Protein AF-A0AA38G1C9-F1 (afdb_monomer)

Solvent-accessible surface area (backbone atoms only — not comparable to full-atom values): 21265 Å² total; per-residue (Å²): 135,87,74,81,62,67,27,69,75,62,55,72,46,62,75,48,58,72,36,59,70,55,32,49,54,31,47,80,68,41,41,41,58,33,49,69,68,45,83,47,85,52,70,68,57,54,50,35,42,52,74,40,55,54,95,44,32,32,44,54,91,92,48,73,51,66,59,44,38,63,53,43,11,70,74,33,55,33,51,74,46,59,48,70,84,68,96,65,58,51,66,58,30,46,62,68,48,50,58,97,86,65,72,62,46,76,49,92,93,28,26,38,29,87,42,40,62,85,68,48,30,60,46,48,41,49,44,34,46,73,73,72,55,64,57,55,75,58,57,42,43,42,75,52,31,49,54,49,22,25,72,73,70,65,47,56,50,13,54,16,45,43,50,46,53,52,48,54,51,50,39,49,30,47,73,74,66,65,52,90,71,45,61,65,83,66,65,85,85,70,65,77,75,67,97,64,94,67,97,83,53,71,72,60,46,58,63,50,52,70,64,69,77,63,83,91,77,91,80,88,77,87,78,84,86,79,79,84,82,88,78,86,88,82,88,79,92,78,90,85,81,89,82,89,82,85,86,81,86,90,88,85,86,83,85,79,84,87,82,90,77,87,81,77,83,82,76,64,72,67,63,62,54,54,53,56,52,53,50,51,52,53,50,53,52,53,53,51,53,50,52,51,56,55,53,76,71,52,90,82,68,54,72,66,56,54,49,53,51,52,49,58,50,50,55,54,48,54,52,49,45,51,52,20,57,76,65,68,37,69,67,48,45,51,53,49,53,56,51,65,72,72,110

Foldseek 3Di:
DDDAQAFEADAACVVQVVVPVSLVLCVVQQNNQLRHLCHTDDPLVLVQQLVADDQQWGDDQPDTDGQDLVNLCVSRVHDQDADEDDDDPQVVLVVLQDDVPQDFDDDDQFTFLVSGPPPRSVNLQCCCRRQLSVSDSGGDTSVSSNVNSCSRVVRDYRSSNSSVVSSVVQSVCVVVVNHQRDYPPDDPVPRDDDPDPDPDDVVVCVVVVSVPPDDDDDDDDDDDDDDDDDDDDDDDDDDDDDDDDDDDDDDDDDDDDDDDDDDDDDDDPVVVVLVVLVVVLV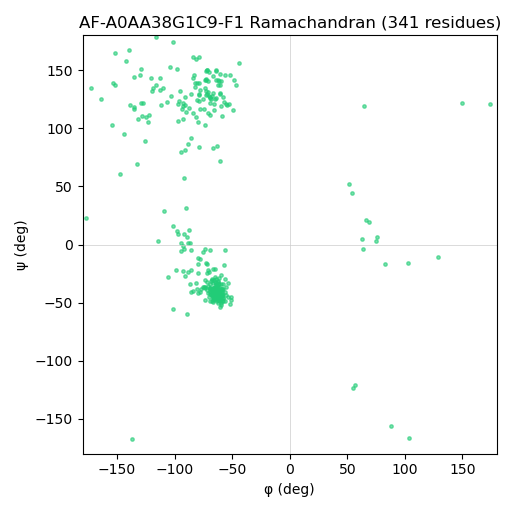VLLVVLVVVLVVVVVDPPDDPVVVVVVVVVLVVSLVVLCVSCVVSVDPVSNVSSVVSVVSD

Mean predicted aligned error: 17.99 Å

Secondary structure (DSSP, 8-state):
-----EEPPP--SHHHHTSHHHHHHHHHTT-HHHHHH-----HHHHHHHHHH-BTTEEEETTEEEE--HHHHHHHH-----SBPP----HHHHHHHHPPTT--PPEETTEEEGGGSPTTHHHHHHHHHHHTS--S--SEE-HHHHHHHHHHHH---B-HHHHHHHHHHHHHHHHHTT----EEBTB-GGGPPP---S----HHHHHHHHTTTTS------------PPPP-PPPP----------PPPPP--PPPPPPPP-PPPPPPPHHHHHHHHHHHHHHHHHHHHHHHHHHHHT-TT--HHHHHHHHHHHHHHHHHHHHHHHHT--HHHHHHHHHHHTT-

pLDDT: mean 72.68, std 23.19, range [30.67, 98.0]

Sequence (343 aa):
MGGQLKRLEPDNCDSVKNDGEVWNIMLENGIATFLERMAGYSALVSYAVTASWSKGRVQIGNTRFTISTNAIADATGLPAAGDIYFKRSLHAEIQDFNAPGDRPVKYLSGYTRDSLPPPWDRVAEVIMRYFTIDGRYRLVYGPHFFILSHLRWGKKINLAAFLFQSLEHSVQLARDGEGAILHQGTDASFQAASPVSSPDSSLAADILGLAKLYPDSPDSEQFENNQPVDDPITQSAGNNTLFDDKVPPADTFHSSPILDSTPAAPESADTQRDDCRVDMVSSILNKLQRAFKALKAWEAFTESTKTAIANDCSELINLAEQLANDSGSPRARTAVSELKKLL

Organism: Taxus chinensis (NCBI:txid29808)

Radius of gyration: 27.24 Å; Cα contacts (8 Å, |Δi|>4): 287; chains: 1; bounding box: 84×50×72 Å

Nearest PDB structures (foldseek):
  6eri-assembly1_BT  TM=5.681E-01  e=3.155E+00  Spinacia oleracea

Structure (mmCIF, N/CA/C/O backbone):
data_AF-A0AA38G1C9-F1
#
_entry.id   AF-A0AA38G1C9-F1
#
loop_
_atom_site.group_PDB
_atom_site.id
_atom_site.type_symbol
_atom_site.label_atom_id
_atom_site.label_alt_id
_atom_site.label_comp_id
_atom_site.label_asym_id
_atom_site.label_entity_id
_atom_site.label_seq_id
_atom_site.pdbx_PDB_ins_code
_atom_site.Cartn_x
_atom_site.Cartn_y
_atom_site.Cartn_z
_atom_site.occupancy
_atom_site.B_iso_or_equiv
_atom_site.auth_seq_id
_atom_site.auth_comp_id
_atom_site.auth_asym_id
_atom_site.auth_atom_id
_atom_site.pdbx_PDB_model_num
ATOM 1 N N . MET A 1 1 ? -6.646 27.012 -6.185 1.00 34.44 1 MET A N 1
ATOM 2 C CA . MET A 1 1 ? -7.902 26.235 -6.241 1.00 34.44 1 MET A CA 1
ATOM 3 C C . MET A 1 1 ? -7.624 24.839 -5.699 1.00 34.44 1 MET A C 1
ATOM 5 O O . MET A 1 1 ? -6.969 24.060 -6.378 1.00 34.44 1 MET A O 1
ATOM 9 N N . GLY A 1 2 ? -8.011 24.554 -4.454 1.00 39.97 2 GLY A N 1
ATOM 10 C CA . GLY A 1 2 ? -7.841 23.231 -3.847 1.00 39.97 2 GLY A CA 1
ATOM 11 C C . GLY A 1 2 ? -9.026 22.344 -4.207 1.00 39.97 2 GLY A C 1
ATOM 12 O O . GLY A 1 2 ? -10.050 22.398 -3.536 1.00 39.97 2 GLY A O 1
ATOM 13 N N . GLY A 1 3 ? -8.920 21.585 -5.299 1.00 44.06 3 GLY A N 1
ATOM 14 C CA . GLY A 1 3 ? -9.913 20.559 -5.611 1.00 44.06 3 GLY A CA 1
ATOM 15 C C . GLY A 1 3 ? -9.945 19.523 -4.490 1.00 44.06 3 GLY A C 1
ATOM 16 O O . GLY A 1 3 ? -8.892 19.029 -4.086 1.00 44.06 3 GLY A O 1
ATOM 17 N N . GLN A 1 4 ? -11.136 19.223 -3.972 1.00 54.06 4 GLN A N 1
ATOM 18 C CA . GLN A 1 4 ? -11.324 18.178 -2.968 1.00 54.06 4 GLN A CA 1
ATOM 19 C C . GLN A 1 4 ? -10.795 16.847 -3.514 1.00 54.06 4 GLN A C 1
ATOM 21 O O . GLN A 1 4 ? -11.197 16.389 -4.586 1.00 54.06 4 GLN A O 1
ATOM 26 N N . LEU A 1 5 ? -9.854 16.254 -2.783 1.00 55.75 5 LEU A N 1
ATOM 27 C CA . LEU A 1 5 ? -9.241 14.979 -3.123 1.00 55.75 5 LEU A CA 1
ATOM 28 C C . LEU A 1 5 ? -10.235 13.861 -2.842 1.00 55.75 5 LEU A C 1
ATOM 30 O O . LEU A 1 5 ? -10.461 13.486 -1.698 1.00 55.75 5 LEU A O 1
ATOM 34 N N . LYS A 1 6 ? -10.838 13.356 -3.913 1.00 60.53 6 LYS A N 1
ATOM 35 C CA . LYS A 1 6 ? -11.677 12.165 -3.893 1.00 60.53 6 LYS A CA 1
ATOM 36 C C . LYS A 1 6 ? -10.765 10.941 -3.936 1.00 60.53 6 LYS A C 1
ATOM 38 O O . LYS A 1 6 ? -10.114 10.703 -4.951 1.00 60.53 6 LYS A O 1
ATOM 43 N N . ARG A 1 7 ? -10.681 10.213 -2.823 1.00 68.44 7 ARG A N 1
ATOM 44 C CA . ARG A 1 7 ? -9.928 8.957 -2.719 1.00 68.44 7 ARG A CA 1
ATOM 45 C C . ARG A 1 7 ? -10.873 7.780 -2.941 1.00 68.44 7 ARG A C 1
ATOM 47 O O . ARG A 1 7 ? -11.948 7.738 -2.345 1.00 68.44 7 ARG A O 1
ATOM 54 N N . LEU A 1 8 ? -10.455 6.847 -3.793 1.00 70.62 8 LEU A N 1
ATOM 55 C CA . LEU A 1 8 ? -11.087 5.539 -3.947 1.00 70.62 8 LEU A CA 1
ATOM 56 C C . LEU A 1 8 ? -10.298 4.539 -3.107 1.00 70.62 8 LEU A C 1
ATOM 58 O O . LEU A 1 8 ? -9.090 4.391 -3.304 1.00 70.62 8 LEU A O 1
ATOM 62 N N . GLU A 1 9 ? -10.974 3.895 -2.161 1.00 76.50 9 GLU A N 1
ATOM 63 C CA . GLU A 1 9 ? -10.381 2.795 -1.408 1.00 76.50 9 GLU A CA 1
ATOM 64 C C . GLU A 1 9 ? -10.246 1.556 -2.302 1.00 76.50 9 GLU A C 1
ATOM 66 O O . GLU A 1 9 ? -11.029 1.372 -3.237 1.00 76.50 9 GLU A O 1
ATOM 71 N N . PRO A 1 10 ? -9.243 0.704 -2.055 1.00 79.69 10 PRO A N 1
ATOM 72 C CA . PRO A 1 10 ? -9.192 -0.604 -2.684 1.00 79.69 10 PRO A CA 1
ATOM 73 C C . PRO A 1 10 ? -10.353 -1.485 -2.196 1.00 79.69 10 PRO A C 1
ATOM 75 O O . PRO A 1 10 ? -10.444 -1.785 -1.007 1.00 79.69 10 PRO A O 1
ATOM 78 N N . ASP A 1 11 ? -11.199 -1.935 -3.126 1.00 72.56 11 ASP A N 1
ATOM 79 C CA . ASP A 1 11 ? -12.310 -2.847 -2.824 1.00 72.56 11 ASP A CA 1
ATOM 80 C C . ASP A 1 11 ? -11.882 -4.322 -2.918 1.00 72.56 11 ASP A C 1
ATOM 82 O O . ASP A 1 11 ? -11.965 -5.053 -1.934 1.00 72.56 11 ASP A O 1
ATOM 86 N N . ASN A 1 12 ? -11.416 -4.771 -4.096 1.00 82.88 12 ASN A N 1
ATOM 87 C CA . ASN A 1 12 ? -10.978 -6.150 -4.334 1.00 82.88 12 ASN A CA 1
ATOM 88 C C . ASN A 1 12 ? -9.743 -6.243 -5.248 1.00 82.88 12 ASN A C 1
ATOM 90 O O . ASN A 1 12 ? -9.459 -5.348 -6.047 1.00 82.88 12 ASN A O 1
ATOM 94 N N . CYS A 1 13 ? -9.018 -7.361 -5.150 1.00 91.12 13 CYS A N 1
ATOM 95 C CA . CYS A 1 13 ? -7.793 -7.605 -5.913 1.00 91.12 13 CYS A CA 1
ATOM 96 C C . CYS A 1 13 ? -8.005 -8.331 -7.253 1.00 91.12 13 CYS A C 1
ATOM 98 O O . CYS A 1 13 ? -7.022 -8.672 -7.908 1.00 91.12 13 CYS A O 1
ATOM 100 N N . ASP A 1 14 ? -9.247 -8.524 -7.714 1.00 92.44 14 ASP A N 1
ATOM 101 C CA . ASP A 1 14 ? -9.553 -9.294 -8.934 1.00 92.44 14 ASP A CA 1
ATOM 102 C C . ASP A 1 14 ? -8.883 -8.701 -10.178 1.00 92.44 14 ASP A C 1
ATOM 104 O O . ASP A 1 14 ? -8.322 -9.416 -11.005 1.00 92.44 14 ASP A O 1
ATOM 108 N N . SER A 1 15 ? -8.887 -7.369 -10.289 1.00 90.88 15 SER A N 1
ATOM 109 C CA . SER A 1 15 ? -8.214 -6.670 -11.391 1.00 90.88 15 SER A CA 1
ATOM 110 C C . SER A 1 15 ? -6.701 -6.905 -11.414 1.00 90.88 15 SER A C 1
ATOM 112 O O . SER A 1 15 ? -6.123 -6.964 -12.494 1.00 90.88 15 SER A O 1
ATOM 114 N N . VAL A 1 16 ? -6.076 -7.072 -10.244 1.00 93.75 16 VAL A N 1
ATOM 115 C CA . VAL A 1 16 ? -4.643 -7.375 -10.121 1.00 93.75 16 VAL A CA 1
ATOM 116 C C . VAL A 1 16 ? -4.392 -8.853 -10.408 1.00 93.75 16 VAL A C 1
ATOM 118 O O . VAL A 1 16 ? -3.457 -9.172 -11.126 1.00 93.75 16 VAL A O 1
ATOM 121 N N . LYS A 1 17 ? -5.252 -9.753 -9.917 1.00 94.81 17 LYS A N 1
ATOM 122 C CA . LYS A 1 17 ? -5.180 -11.202 -10.177 1.00 94.81 17 LYS A CA 1
ATOM 123 C C . LYS A 1 17 ? -5.266 -11.550 -11.659 1.00 94.81 17 LYS A C 1
ATOM 125 O O . LYS A 1 17 ? -4.591 -12.465 -12.118 1.00 94.81 17 LYS A O 1
ATOM 130 N N . ASN A 1 18 ? -6.098 -10.821 -12.399 1.00 95.31 18 ASN A N 1
ATOM 131 C CA . ASN A 1 18 ? -6.257 -11.010 -13.839 1.00 95.31 18 ASN A CA 1
ATOM 132 C C . ASN A 1 18 ? -5.048 -10.498 -14.645 1.00 95.31 18 ASN A C 1
ATOM 134 O O . ASN A 1 18 ? -4.898 -10.861 -15.811 1.00 95.31 18 ASN A O 1
ATOM 138 N N . ASP A 1 19 ? -4.186 -9.679 -14.039 1.00 95.81 19 ASP A N 1
ATOM 139 C CA . ASP A 1 19 ? -2.933 -9.202 -14.620 1.00 95.81 19 ASP A CA 1
ATOM 140 C C . ASP A 1 19 ? -1.805 -10.176 -14.238 1.00 95.81 19 ASP A C 1
ATOM 142 O O . ASP A 1 19 ? -1.098 -9.989 -13.250 1.00 95.81 19 ASP A O 1
ATOM 146 N N . GLY A 1 20 ? -1.701 -11.285 -14.981 1.00 96.38 20 GLY A N 1
ATOM 147 C CA . GLY A 1 20 ? -0.898 -12.448 -14.583 1.00 96.38 20 GLY A CA 1
ATOM 148 C C . GLY A 1 20 ? 0.573 -12.147 -14.274 1.00 96.38 20 GLY A C 1
ATOM 149 O O . GLY A 1 20 ? 1.124 -12.725 -13.341 1.00 96.38 20 GLY A O 1
ATOM 150 N N . GLU A 1 21 ? 1.206 -11.222 -15.002 1.00 97.25 21 GLU A N 1
ATOM 151 C CA . GLU A 1 21 ? 2.595 -10.823 -14.734 1.00 97.25 21 GLU A CA 1
ATOM 152 C C . GLU A 1 21 ? 2.708 -10.043 -13.417 1.00 97.25 21 GLU A C 1
ATOM 154 O O . GLU A 1 21 ? 3.520 -10.388 -12.557 1.00 97.25 21 GLU A O 1
ATOM 159 N N . VAL A 1 22 ? 1.845 -9.043 -13.212 1.00 97.88 22 VAL A N 1
ATOM 160 C CA . VAL A 1 22 ? 1.809 -8.257 -11.970 1.00 97.88 22 VAL A CA 1
ATOM 161 C C . VAL A 1 22 ? 1.467 -9.148 -10.779 1.00 97.88 22 VAL A C 1
ATOM 163 O O . VAL A 1 22 ? 2.110 -9.050 -9.734 1.00 97.88 22 VAL A O 1
ATOM 166 N N . TRP A 1 23 ? 0.486 -10.041 -10.923 1.00 97.69 23 TRP A N 1
ATOM 167 C CA . TRP A 1 23 ? 0.087 -10.967 -9.868 1.00 97.69 23 TRP A CA 1
ATOM 168 C C . TRP A 1 23 ? 1.222 -11.904 -9.460 1.00 97.69 23 TRP A C 1
ATOM 170 O O . TRP A 1 23 ? 1.450 -12.087 -8.264 1.00 97.69 23 TRP A O 1
ATOM 180 N N . ASN A 1 24 ? 1.971 -12.446 -10.423 1.00 98.00 24 ASN A N 1
ATOM 181 C CA . ASN A 1 24 ? 3.120 -13.304 -10.135 1.00 98.00 24 ASN A CA 1
ATOM 182 C C . ASN A 1 24 ? 4.197 -12.552 -9.339 1.00 98.00 24 ASN A C 1
ATOM 184 O O . ASN A 1 24 ? 4.678 -13.083 -8.342 1.00 98.00 24 ASN A O 1
ATOM 188 N N . ILE A 1 25 ? 4.488 -11.291 -9.684 1.00 97.50 25 ILE A N 1
ATOM 189 C CA . ILE A 1 25 ? 5.411 -10.447 -8.902 1.00 97.50 25 ILE A CA 1
ATOM 190 C C . ILE A 1 25 ? 4.913 -10.285 -7.457 1.00 97.50 25 ILE A C 1
ATOM 192 O O . ILE A 1 25 ? 5.697 -10.404 -6.511 1.00 97.50 25 ILE A O 1
ATOM 196 N N . MET A 1 26 ? 3.612 -10.042 -7.256 1.00 96.75 26 MET A N 1
ATOM 197 C CA . MET A 1 26 ? 3.032 -9.932 -5.910 1.00 96.75 26 MET A CA 1
ATOM 198 C C . MET A 1 26 ? 3.101 -11.260 -5.147 1.00 96.75 26 MET A C 1
ATOM 200 O O . MET A 1 26 ? 3.336 -11.262 -3.938 1.00 96.75 26 MET A O 1
ATOM 204 N N . LEU A 1 27 ? 2.896 -12.387 -5.830 1.00 96.00 27 LEU A N 1
ATOM 205 C CA . LEU A 1 27 ? 2.941 -13.724 -5.244 1.00 96.00 27 LEU A CA 1
ATOM 206 C C . LEU A 1 27 ? 4.359 -14.089 -4.789 1.00 96.00 27 LEU A C 1
ATOM 208 O O . LEU A 1 27 ? 4.544 -14.490 -3.641 1.00 96.00 27 LEU A O 1
ATOM 212 N N . GLU A 1 28 ? 5.356 -13.888 -5.650 1.00 95.38 28 GLU A N 1
ATOM 213 C CA . GLU A 1 28 ? 6.770 -14.191 -5.381 1.00 95.38 28 GLU A CA 1
ATOM 214 C C . GLU A 1 28 ? 7.337 -13.390 -4.202 1.00 95.38 28 GLU A C 1
ATOM 216 O O . GLU A 1 28 ? 8.212 -13.872 -3.484 1.00 95.38 28 GLU A O 1
ATOM 221 N N . ASN A 1 29 ? 6.800 -12.192 -3.958 1.00 94.44 29 ASN A N 1
ATOM 222 C CA . ASN A 1 29 ? 7.222 -11.316 -2.865 1.00 94.44 29 ASN A CA 1
ATOM 223 C C . ASN A 1 29 ? 6.333 -11.420 -1.609 1.00 94.44 29 ASN A C 1
ATOM 225 O O . ASN A 1 29 ? 6.472 -10.621 -0.685 1.00 94.44 29 ASN A O 1
ATOM 229 N N . GLY A 1 30 ? 5.408 -12.388 -1.548 1.00 93.19 30 GLY A N 1
ATOM 230 C CA . GLY A 1 30 ? 4.541 -12.596 -0.380 1.00 93.19 30 GLY A CA 1
ATOM 231 C C . GLY A 1 30 ? 3.498 -11.492 -0.156 1.00 93.19 30 GLY A C 1
ATOM 232 O O . GLY A 1 30 ? 2.963 -11.358 0.941 1.00 93.19 30 GLY A O 1
ATOM 233 N N . ILE A 1 31 ? 3.196 -10.697 -1.185 1.00 95.69 31 ILE A N 1
ATOM 234 C CA . ILE A 1 31 ? 2.211 -9.605 -1.147 1.00 95.69 31 ILE A CA 1
ATOM 235 C C . ILE A 1 31 ? 0.814 -10.084 -1.552 1.00 95.69 31 ILE A C 1
ATOM 237 O O . ILE A 1 31 ? -0.177 -9.517 -1.096 1.00 95.69 31 ILE A O 1
ATOM 241 N N . ALA A 1 32 ? 0.705 -11.137 -2.365 1.00 95.44 32 ALA A N 1
ATOM 242 C CA . ALA A 1 32 ? -0.585 -11.653 -2.831 1.00 95.44 32 ALA A CA 1
ATOM 243 C C . ALA A 1 32 ? -1.573 -11.906 -1.675 1.00 95.44 32 ALA A C 1
ATOM 245 O O . ALA A 1 32 ? -2.693 -11.403 -1.713 1.00 95.44 32 ALA A O 1
ATOM 246 N N . THR A 1 33 ? -1.129 -12.573 -0.603 1.00 94.75 33 THR A N 1
ATOM 247 C CA . THR A 1 33 ? -1.948 -12.838 0.595 1.00 94.75 33 THR A CA 1
ATOM 248 C C . THR A 1 33 ? -2.509 -11.559 1.216 1.00 94.75 33 THR A C 1
ATOM 250 O O . THR A 1 33 ? -3.670 -11.525 1.620 1.00 94.75 33 THR A O 1
ATOM 253 N N . PHE A 1 34 ? -1.710 -10.491 1.273 1.00 94.69 34 PHE A N 1
ATOM 254 C CA . PHE A 1 34 ? -2.162 -9.198 1.782 1.00 94.69 34 PHE A CA 1
ATOM 255 C C . PHE A 1 34 ? -3.271 -8.617 0.907 1.00 94.69 34 PHE A C 1
ATOM 257 O O . PHE A 1 34 ? -4.314 -8.230 1.429 1.00 94.69 34 PHE A O 1
ATOM 264 N N . LEU A 1 35 ? -3.087 -8.624 -0.416 1.00 94.31 35 LEU A N 1
ATOM 265 C CA . LEU A 1 35 ? -4.089 -8.124 -1.362 1.00 94.31 35 LEU A CA 1
ATOM 266 C C . LEU A 1 35 ? -5.405 -8.911 -1.289 1.00 94.31 35 LEU A C 1
ATOM 268 O O . LEU A 1 35 ? -6.474 -8.335 -1.472 1.00 94.31 35 LEU A O 1
ATOM 272 N N . GLU A 1 36 ? -5.351 -10.215 -1.018 1.00 93.19 36 GLU A N 1
ATOM 273 C CA . GLU A 1 36 ? -6.540 -11.065 -0.863 1.00 93.19 36 GLU A CA 1
ATOM 274 C C . GLU A 1 36 ? -7.290 -10.833 0.445 1.00 93.19 36 GLU A C 1
ATOM 276 O O . GLU A 1 36 ? -8.506 -11.004 0.490 1.00 93.19 36 GLU A O 1
ATOM 281 N N . ARG A 1 37 ? -6.581 -10.448 1.510 1.00 91.38 37 ARG A N 1
ATOM 282 C CA . ARG A 1 37 ? -7.177 -10.181 2.826 1.00 91.38 37 ARG A CA 1
ATOM 283 C C . ARG A 1 37 ? -7.838 -8.807 2.924 1.00 91.38 37 ARG A C 1
ATOM 285 O O . ARG A 1 37 ? -8.556 -8.555 3.890 1.00 91.38 37 ARG A O 1
ATOM 292 N N . MET A 1 38 ? -7.617 -7.924 1.951 1.00 86.69 38 MET A N 1
ATOM 293 C CA . MET A 1 38 ? -8.272 -6.619 1.897 1.00 86.69 38 MET A CA 1
ATOM 294 C C . MET A 1 38 ? -9.766 -6.797 1.602 1.00 86.69 38 MET A C 1
ATOM 296 O O . MET A 1 38 ? -10.150 -7.194 0.507 1.00 86.69 38 MET A O 1
ATOM 300 N N . ALA A 1 39 ? -10.605 -6.494 2.594 1.00 78.25 39 ALA A N 1
ATOM 301 C CA . ALA A 1 39 ? -12.064 -6.624 2.527 1.00 78.25 39 ALA A CA 1
ATOM 302 C C . ALA A 1 39 ? -12.777 -5.257 2.486 1.00 78.25 39 ALA A C 1
ATOM 304 O O . ALA A 1 39 ? -13.901 -5.112 2.968 1.00 78.25 39 ALA A O 1
ATOM 305 N N . GLY A 1 40 ? -12.104 -4.243 1.938 1.00 78.06 40 GLY A N 1
ATOM 306 C CA . GLY A 1 40 ? -12.581 -2.865 1.891 1.00 78.06 40 GLY A CA 1
ATOM 307 C C . GLY A 1 40 ? -12.206 -2.038 3.124 1.00 78.06 40 GLY A C 1
ATOM 308 O O . GLY A 1 40 ? -11.217 -2.299 3.811 1.00 78.06 40 GLY A O 1
ATOM 309 N N . TYR A 1 41 ? -12.995 -0.997 3.376 1.00 82.94 41 TYR A N 1
ATOM 310 C CA . TYR A 1 41 ? -12.697 0.071 4.330 1.00 82.94 41 TYR A CA 1
ATOM 311 C C . TYR A 1 41 ? -13.877 0.332 5.276 1.00 82.94 41 TYR A C 1
ATOM 313 O O . TYR A 1 41 ? -15.038 0.250 4.878 1.00 82.94 41 TYR A O 1
ATOM 321 N N . SER A 1 42 ? -13.577 0.701 6.527 1.00 86.44 42 SER A N 1
ATOM 322 C CA . SER A 1 42 ? -14.575 1.117 7.519 1.00 86.44 42 SER A CA 1
ATOM 323 C C . SER A 1 42 ? -14.200 2.455 8.150 1.00 86.44 42 SER A C 1
ATOM 325 O O . SER A 1 42 ? -13.275 2.537 8.960 1.00 86.44 42 SER A O 1
ATOM 327 N N . ALA A 1 43 ? -14.973 3.496 7.826 1.00 84.50 43 ALA A N 1
ATOM 328 C CA . ALA A 1 43 ? -14.771 4.842 8.362 1.00 84.50 43 ALA A CA 1
ATOM 329 C C . ALA A 1 43 ? -14.879 4.900 9.887 1.00 84.50 43 ALA A C 1
ATOM 331 O O . ALA A 1 43 ? -14.088 5.580 10.538 1.00 84.50 43 ALA A O 1
ATOM 332 N N . LEU A 1 44 ? -15.817 4.142 10.461 1.00 87.50 44 LEU A N 1
ATOM 333 C CA . LEU A 1 44 ? -16.003 4.060 11.909 1.00 87.50 44 LEU A CA 1
ATOM 334 C C . LEU A 1 44 ? -14.768 3.476 12.600 1.00 87.50 44 LEU A C 1
ATOM 336 O O . LEU A 1 44 ? -14.315 4.017 13.608 1.00 87.50 44 LEU A O 1
ATOM 340 N N . VAL A 1 45 ? -14.194 2.407 12.039 1.00 89.44 45 VAL A N 1
ATOM 341 C CA . VAL A 1 45 ? -12.972 1.793 12.577 1.00 89.44 45 VAL A CA 1
ATOM 342 C C . VAL A 1 45 ? -11.802 2.760 12.447 1.00 89.44 45 VAL A C 1
ATOM 344 O O . VAL A 1 45 ? -11.107 2.987 13.432 1.00 89.44 45 VAL A O 1
ATOM 347 N N . SER A 1 46 ? -11.607 3.386 11.284 1.00 88.50 46 SER A N 1
ATOM 348 C CA . SER A 1 46 ? -10.537 4.371 11.091 1.00 88.50 46 SER A CA 1
ATOM 349 C C . SER A 1 46 ? -10.648 5.549 12.061 1.00 88.50 46 SER A C 1
ATOM 351 O O . SER A 1 46 ? -9.645 5.943 12.653 1.00 88.50 46 SER A O 1
ATOM 353 N N . TYR A 1 47 ? -11.855 6.076 12.283 1.00 89.25 47 TYR A N 1
ATOM 354 C CA . TYR A 1 47 ? -12.086 7.141 13.256 1.00 89.25 47 TYR A CA 1
ATOM 355 C C . TYR A 1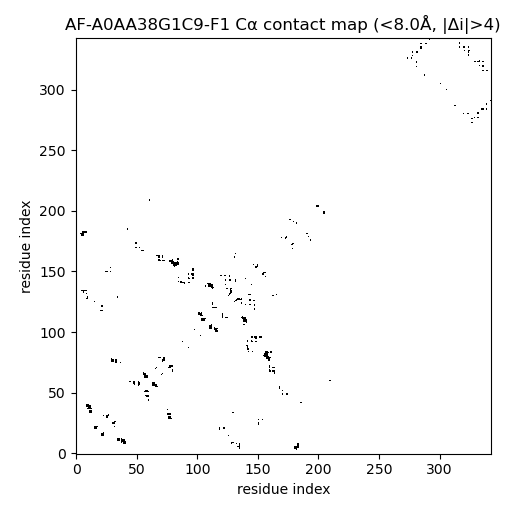 47 ? -11.761 6.690 14.687 1.00 89.25 47 TYR A C 1
ATOM 357 O O . TYR A 1 47 ? -11.011 7.369 15.388 1.00 89.25 47 TYR A O 1
ATOM 365 N N . ALA A 1 48 ? -12.260 5.522 15.106 1.00 91.44 48 ALA A N 1
ATOM 366 C CA . ALA A 1 48 ? -12.001 4.978 16.438 1.00 91.44 48 ALA A CA 1
ATOM 367 C C . ALA A 1 48 ? -10.506 4.697 16.676 1.00 91.44 48 ALA A C 1
ATOM 369 O O . ALA A 1 48 ? -9.989 4.979 17.761 1.00 91.44 48 ALA A O 1
ATOM 370 N N . VAL A 1 49 ? -9.796 4.198 15.657 1.00 92.81 49 VAL A N 1
ATOM 371 C CA . VAL A 1 49 ? -8.340 4.001 15.691 1.00 92.81 49 VAL A CA 1
ATOM 372 C C . VAL A 1 49 ? -7.634 5.337 15.908 1.00 92.81 49 VAL A C 1
ATOM 374 O O . VAL A 1 49 ? -6.880 5.469 16.867 1.00 92.81 49 VAL A O 1
ATOM 377 N N . THR A 1 50 ? -7.914 6.348 15.083 1.00 92.69 50 THR A N 1
ATOM 378 C CA . THR A 1 50 ? -7.281 7.674 15.190 1.00 92.69 50 THR A CA 1
ATOM 379 C C . THR A 1 50 ? -7.558 8.344 16.538 1.00 92.69 50 THR A C 1
ATOM 381 O O . THR A 1 50 ? -6.648 8.909 17.157 1.00 92.69 50 THR A O 1
ATOM 384 N N . ALA A 1 51 ? -8.796 8.258 17.029 1.00 92.31 51 ALA A N 1
ATOM 385 C CA . ALA A 1 51 ? -9.197 8.852 18.300 1.00 92.31 51 ALA A CA 1
ATOM 386 C C . ALA A 1 51 ? -8.494 8.191 19.498 1.00 92.31 51 ALA A C 1
ATOM 388 O O . ALA A 1 51 ? -8.012 8.891 20.384 1.00 92.31 51 ALA A O 1
ATOM 389 N N . SER A 1 52 ? -8.370 6.861 19.505 1.00 96.19 52 SER A N 1
ATOM 390 C CA . SER A 1 52 ? -7.830 6.105 20.647 1.00 96.19 52 SER A CA 1
ATOM 391 C C . SER A 1 52 ? -6.330 5.790 20.572 1.00 96.19 52 SER A C 1
ATOM 393 O O . SER A 1 52 ? -5.774 5.258 21.532 1.00 96.19 52 SER A O 1
ATOM 395 N N . TRP A 1 53 ? -5.657 6.113 19.463 1.00 96.62 53 TRP A N 1
ATOM 396 C CA . TRP A 1 53 ? -4.256 5.747 19.244 1.00 96.62 53 TRP A CA 1
ATOM 397 C C . TRP A 1 53 ? -3.300 6.281 20.320 1.00 96.62 53 TRP A C 1
ATOM 399 O O . TRP A 1 53 ? -3.190 7.486 20.561 1.00 96.62 53 TRP A O 1
ATOM 409 N N . SER A 1 54 ? -2.504 5.400 20.910 1.00 95.75 54 SER A N 1
ATOM 410 C CA . SER A 1 54 ? -1.410 5.776 21.802 1.00 95.75 54 SER A CA 1
ATOM 411 C C . SER A 1 54 ? -0.237 4.822 21.611 1.00 95.75 54 SER A C 1
ATOM 413 O O . SER A 1 54 ? -0.171 3.793 22.290 1.00 95.75 54 SER A O 1
ATOM 415 N N . LYS A 1 55 ? 0.730 5.196 20.760 1.00 93.38 55 LYS A N 1
ATOM 416 C CA . LYS A 1 55 ? 1.947 4.403 20.491 1.00 93.38 55 LYS A CA 1
ATOM 417 C C . LYS A 1 55 ? 1.603 2.948 20.121 1.00 93.38 55 LYS A C 1
ATOM 419 O O . LYS A 1 55 ? 2.023 2.014 20.798 1.00 93.38 55 LYS A O 1
ATOM 424 N N . GLY A 1 56 ? 0.718 2.761 19.139 1.00 94.00 56 GLY A N 1
ATOM 425 C CA . GLY A 1 56 ? 0.231 1.440 18.719 1.00 94.00 56 GLY A CA 1
ATOM 426 C C . GLY A 1 56 ? -0.907 0.855 19.561 1.00 94.00 56 GLY A C 1
ATOM 427 O O . GLY A 1 56 ? -1.601 -0.042 19.092 1.00 94.00 56 GLY A O 1
ATOM 428 N N . ARG A 1 57 ? -1.168 1.352 20.777 1.00 96.81 57 ARG A N 1
ATOM 429 C CA . ARG A 1 57 ? -2.326 0.912 21.578 1.00 96.81 57 ARG A CA 1
ATOM 430 C C . ARG A 1 57 ? -3.603 1.568 21.063 1.00 96.81 57 ARG A C 1
ATOM 432 O O . ARG A 1 57 ? -3.615 2.778 20.845 1.00 96.81 57 ARG A O 1
ATOM 439 N N . VAL A 1 58 ? -4.655 0.773 20.891 1.00 96.62 58 VAL A N 1
ATOM 440 C CA . VAL A 1 58 ? -5.945 1.192 20.328 1.00 96.62 58 VAL A CA 1
ATOM 441 C C . VAL A 1 58 ? -7.085 0.619 21.172 1.00 96.62 58 VAL A C 1
ATOM 443 O O . VAL A 1 58 ? -7.000 -0.507 21.672 1.00 96.62 58 VAL A O 1
ATOM 446 N N . GLN A 1 59 ? -8.165 1.389 21.316 1.00 95.31 59 GLN A N 1
ATOM 447 C CA . GLN A 1 59 ? -9.412 0.946 21.934 1.00 95.31 59 GLN A CA 1
ATOM 448 C C . GLN A 1 59 ? -10.597 1.225 21.001 1.00 95.31 59 GLN A C 1
ATOM 450 O O . GLN A 1 59 ? -10.866 2.371 20.651 1.00 95.31 59 GLN A O 1
ATOM 455 N N . ILE A 1 60 ? -11.337 0.176 20.639 1.00 92.88 60 ILE A N 1
ATOM 456 C CA . ILE A 1 60 ? -12.568 0.273 19.843 1.00 92.88 60 ILE A CA 1
ATOM 457 C C . ILE A 1 60 ? -13.696 -0.364 20.652 1.00 92.88 60 ILE A C 1
ATOM 459 O O . ILE A 1 60 ? -13.691 -1.571 20.900 1.00 92.88 60 ILE A O 1
ATOM 463 N N . GLY A 1 61 ? -14.643 0.457 21.115 1.00 91.88 61 GLY A N 1
ATOM 464 C CA . GLY A 1 61 ? -15.651 0.030 22.087 1.00 91.88 61 GLY A CA 1
ATOM 465 C C . GLY A 1 61 ? -14.996 -0.521 23.360 1.00 91.88 61 GLY A C 1
ATOM 466 O O . GLY A 1 61 ? -14.195 0.161 24.005 1.00 91.88 61 GLY A O 1
ATOM 467 N N . ASN A 1 62 ? -15.299 -1.779 23.687 1.00 93.75 62 ASN A N 1
ATOM 468 C CA . ASN A 1 62 ? -14.751 -2.479 24.856 1.00 93.75 62 ASN A CA 1
ATOM 469 C C . ASN A 1 62 ? -13.487 -3.297 24.544 1.00 93.75 62 ASN A C 1
ATOM 471 O O . ASN A 1 62 ? -12.919 -3.925 25.438 1.00 93.75 62 ASN A O 1
ATOM 475 N N . THR A 1 63 ? -13.039 -3.316 23.289 1.00 95.50 63 THR A N 1
ATOM 476 C CA . THR A 1 63 ? -11.885 -4.107 22.866 1.00 95.50 63 THR A CA 1
ATOM 477 C C . THR A 1 63 ? -10.637 -3.238 22.857 1.00 95.50 63 THR A C 1
ATOM 479 O O . THR A 1 63 ? -10.584 -2.213 22.176 1.00 95.50 63 THR A O 1
ATOM 482 N N . ARG A 1 64 ? -9.613 -3.669 23.597 1.00 96.12 64 ARG A N 1
ATOM 483 C CA . ARG A 1 64 ? -8.274 -3.072 23.590 1.00 96.12 64 ARG A CA 1
ATOM 484 C C . ARG A 1 64 ? -7.297 -4.022 22.926 1.00 96.12 64 ARG A C 1
ATOM 486 O O . ARG A 1 64 ? -7.295 -5.213 23.230 1.00 96.12 64 ARG A O 1
ATOM 493 N N . PHE A 1 65 ? -6.460 -3.492 22.052 1.00 96.62 65 PHE A N 1
ATOM 494 C CA . PHE A 1 65 ? -5.415 -4.261 21.393 1.00 96.62 65 PHE A CA 1
ATOM 495 C C . PHE A 1 65 ? -4.234 -3.364 21.031 1.00 96.62 65 PHE A C 1
ATOM 497 O O . PHE A 1 65 ? -4.325 -2.134 21.044 1.00 96.62 65 PHE A O 1
ATOM 504 N N . THR A 1 66 ? -3.109 -4.001 20.72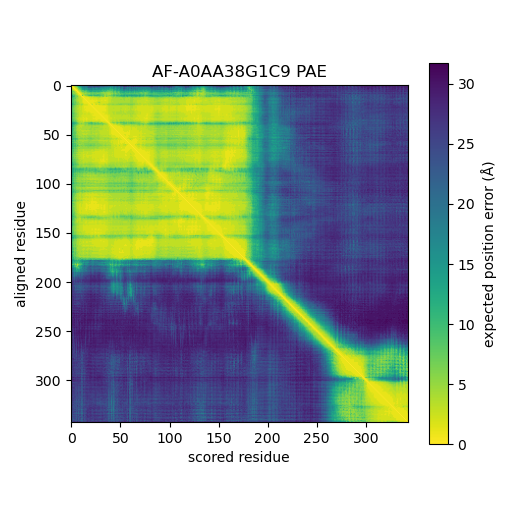3 1.00 97.31 66 THR A N 1
ATOM 505 C CA . THR A 1 66 ? -1.886 -3.320 20.307 1.00 97.31 66 THR A CA 1
ATOM 506 C C . THR A 1 66 ? -1.625 -3.636 18.848 1.00 97.31 66 THR A C 1
ATOM 508 O O . THR A 1 66 ? -1.433 -4.794 18.479 1.00 97.31 66 THR A O 1
ATOM 511 N N . ILE A 1 67 ? -1.587 -2.598 18.024 1.00 96.69 67 ILE A N 1
ATOM 512 C CA . ILE A 1 67 ? -1.057 -2.669 16.672 1.00 96.69 67 ILE A CA 1
ATOM 513 C C . ILE A 1 67 ? 0.463 -2.572 16.782 1.00 96.69 67 ILE A C 1
ATOM 515 O O . ILE A 1 67 ? 1.002 -1.649 17.386 1.00 96.69 67 ILE A O 1
ATOM 519 N N . SER A 1 68 ? 1.149 -3.564 16.231 1.00 96.88 68 SER A N 1
ATOM 520 C CA . SER A 1 68 ? 2.606 -3.641 16.145 1.00 96.88 68 SER A CA 1
ATOM 521 C C . SER A 1 68 ? 2.995 -4.186 14.774 1.00 96.88 68 SER A C 1
ATOM 523 O O . SER A 1 68 ? 2.147 -4.734 14.066 1.00 96.88 68 SER A O 1
ATOM 525 N N . THR A 1 69 ? 4.275 -4.095 14.412 1.00 97.06 69 THR A N 1
ATOM 526 C CA . THR A 1 69 ? 4.808 -4.711 13.186 1.00 97.06 69 THR A CA 1
ATOM 527 C C . THR A 1 69 ? 4.435 -6.192 13.075 1.00 97.06 69 THR A C 1
ATOM 529 O O . THR A 1 69 ? 3.967 -6.622 12.026 1.00 97.06 69 THR A O 1
ATOM 532 N N . ASN A 1 70 ? 4.568 -6.963 14.159 1.00 97.19 70 ASN A N 1
ATOM 533 C CA . ASN A 1 70 ? 4.225 -8.389 14.150 1.00 97.19 70 ASN A CA 1
ATOM 534 C C . ASN A 1 70 ? 2.716 -8.604 14.004 1.00 97.19 70 ASN A C 1
ATOM 536 O O . ASN A 1 70 ? 2.301 -9.419 13.193 1.00 97.19 70 ASN A O 1
ATOM 540 N N . ALA A 1 71 ? 1.892 -7.816 14.706 1.00 96.44 71 ALA A N 1
ATOM 541 C CA . ALA A 1 71 ? 0.438 -7.911 14.567 1.00 96.44 71 ALA A CA 1
ATOM 542 C C . ALA A 1 71 ? -0.021 -7.607 13.129 1.00 96.44 71 ALA A C 1
ATOM 544 O O . ALA A 1 71 ? -0.915 -8.274 12.613 1.00 96.44 71 ALA A O 1
ATOM 545 N N . ILE A 1 72 ? 0.610 -6.631 12.462 1.00 95.62 72 ILE A N 1
ATOM 546 C CA . ILE A 1 72 ? 0.360 -6.334 11.047 1.00 95.62 72 ILE A CA 1
ATOM 547 C C . ILE A 1 72 ? 0.808 -7.500 10.172 1.00 95.62 72 ILE A C 1
ATOM 549 O O . ILE A 1 72 ? 0.039 -7.925 9.316 1.00 95.62 72 ILE A O 1
ATOM 553 N N . ALA A 1 73 ? 2.009 -8.038 10.377 1.00 96.56 73 ALA A N 1
ATOM 554 C CA . ALA A 1 73 ? 2.509 -9.179 9.616 1.00 96.56 73 ALA A CA 1
ATOM 555 C C . ALA A 1 73 ? 1.591 -10.403 9.740 1.00 96.56 73 ALA A C 1
ATOM 557 O O . ALA A 1 73 ? 1.198 -10.974 8.728 1.00 96.56 73 ALA A O 1
ATOM 558 N N . ASP A 1 74 ? 1.151 -10.739 10.952 1.00 95.75 74 ASP A N 1
ATOM 559 C CA . ASP A 1 74 ? 0.237 -11.855 11.206 1.00 95.75 74 ASP A CA 1
ATOM 560 C C . ASP A 1 74 ? -1.125 -11.634 10.524 1.00 95.75 74 ASP A C 1
ATOM 562 O O . ASP A 1 74 ? -1.657 -12.519 9.839 1.00 95.75 74 ASP A O 1
ATOM 566 N N . ALA A 1 75 ? -1.680 -10.423 10.658 1.00 93.50 75 ALA A N 1
ATOM 567 C CA . ALA A 1 75 ? -2.977 -10.059 10.093 1.00 93.50 75 ALA A CA 1
ATOM 568 C C . ALA A 1 75 ? -2.960 -9.965 8.561 1.00 93.50 75 ALA A C 1
ATOM 570 O O . ALA A 1 75 ? -3.942 -10.325 7.913 1.00 93.50 75 ALA A O 1
ATOM 571 N N . THR A 1 76 ? -1.853 -9.532 7.959 1.00 93.50 76 THR A N 1
ATOM 572 C CA . THR A 1 76 ? -1.742 -9.303 6.505 1.00 93.50 76 THR A CA 1
ATOM 573 C C . THR A 1 76 ? -1.067 -10.448 5.753 1.00 93.50 76 THR A C 1
ATOM 575 O O . THR A 1 76 ? -1.276 -10.597 4.554 1.00 93.50 76 THR A O 1
ATOM 578 N N . GLY A 1 77 ? -0.279 -11.276 6.437 1.00 94.75 77 GLY A N 1
ATOM 579 C CA . GLY A 1 77 ? 0.626 -12.244 5.820 1.00 94.75 77 GLY A CA 1
ATOM 580 C C . GLY A 1 77 ? 1.896 -11.622 5.225 1.00 94.75 77 GLY A C 1
ATOM 581 O O . GLY A 1 77 ? 2.649 -12.337 4.569 1.00 94.75 77 GLY A O 1
ATOM 582 N N . LEU A 1 78 ? 2.142 -10.320 5.425 1.00 95.19 78 LEU A N 1
ATOM 583 C CA . LEU A 1 78 ? 3.343 -9.650 4.922 1.00 95.19 78 LEU A CA 1
ATOM 584 C C . LEU A 1 78 ? 4.595 -10.056 5.712 1.00 95.19 78 LEU A C 1
ATOM 586 O O . LEU A 1 78 ? 4.521 -10.286 6.921 1.00 95.19 78 LEU A O 1
ATOM 590 N N . PRO A 1 79 ? 5.777 -10.070 5.072 1.00 91.75 79 PRO A N 1
ATOM 591 C CA . PRO A 1 79 ? 7.024 -10.355 5.765 1.00 91.75 79 PRO A CA 1
ATOM 592 C C . PRO A 1 79 ? 7.386 -9.239 6.761 1.00 91.75 79 PRO A C 1
ATOM 594 O O . PRO A 1 79 ? 7.495 -8.065 6.403 1.00 91.75 79 PRO A O 1
ATOM 597 N N . ALA A 1 80 ? 7.660 -9.631 8.008 1.00 94.31 80 ALA A N 1
ATOM 598 C CA . ALA A 1 80 ? 8.213 -8.769 9.060 1.00 94.31 80 ALA A CA 1
ATOM 599 C C . ALA A 1 80 ? 9.756 -8.770 9.084 1.00 94.31 80 ALA A C 1
ATOM 601 O O . ALA A 1 80 ? 10.368 -8.673 10.147 1.00 94.31 80 ALA A O 1
ATOM 602 N N . ALA A 1 81 ? 10.402 -8.946 7.929 1.00 92.88 81 ALA A N 1
ATOM 603 C CA . ALA A 1 81 ? 11.848 -9.130 7.821 1.00 92.88 81 ALA A CA 1
ATOM 604 C C . ALA A 1 81 ? 12.464 -8.179 6.792 1.00 92.88 81 ALA A C 1
ATOM 606 O O . ALA A 1 81 ? 11.825 -7.847 5.800 1.00 92.88 81 ALA A O 1
ATOM 607 N N . GLY A 1 82 ? 13.727 -7.804 7.000 1.00 93.62 82 GLY A N 1
ATOM 608 C CA . GLY A 1 82 ? 14.463 -6.897 6.119 1.00 93.62 82 GLY A CA 1
ATOM 609 C C . GLY A 1 82 ? 14.591 -5.483 6.676 1.00 93.62 82 GLY A C 1
ATOM 610 O O . GLY A 1 82 ? 14.334 -5.240 7.857 1.00 93.62 82 GLY A O 1
ATOM 611 N N . ASP A 1 83 ? 14.998 -4.565 5.810 1.00 91.44 83 ASP A N 1
ATOM 612 C CA . ASP A 1 83 ? 15.293 -3.185 6.166 1.00 91.44 83 ASP A CA 1
ATOM 613 C C . ASP A 1 83 ? 14.011 -2.393 6.429 1.00 91.44 83 ASP A C 1
ATOM 615 O O . ASP A 1 83 ? 12.988 -2.551 5.754 1.00 91.44 83 ASP A O 1
ATOM 619 N N . ILE A 1 84 ? 14.076 -1.520 7.431 1.00 89.75 84 ILE A N 1
ATOM 620 C CA . ILE A 1 84 ? 13.020 -0.556 7.734 1.00 89.75 84 ILE A CA 1
ATOM 621 C C . ILE A 1 84 ? 13.201 0.649 6.811 1.00 89.75 84 ILE A C 1
ATOM 623 O O . ILE A 1 84 ? 14.324 1.096 6.578 1.00 89.75 84 ILE A O 1
ATOM 627 N N . TYR A 1 85 ? 12.099 1.183 6.285 1.00 83.69 85 TYR A N 1
ATOM 628 C CA . TYR A 1 85 ? 12.165 2.375 5.451 1.00 83.69 85 TYR A CA 1
ATOM 629 C C . TYR A 1 85 ? 12.661 3.576 6.253 1.00 83.69 85 TYR A C 1
ATOM 631 O O . TYR A 1 85 ? 12.074 3.963 7.262 1.00 83.69 85 TYR A O 1
ATOM 639 N N . PHE A 1 86 ? 13.700 4.219 5.737 1.00 81.38 86 PHE A N 1
ATOM 640 C CA . PHE A 1 86 ? 14.111 5.546 6.161 1.00 81.38 86 PHE A CA 1
ATOM 641 C C . PHE A 1 86 ? 14.025 6.455 4.950 1.00 81.38 86 PHE A C 1
ATOM 643 O O . PHE A 1 86 ? 14.506 6.110 3.873 1.00 81.38 86 PHE A O 1
ATOM 650 N N . LYS A 1 87 ? 13.406 7.624 5.115 1.00 81.31 87 LYS A N 1
ATOM 651 C CA . LYS A 1 87 ? 13.242 8.581 4.022 1.00 81.31 87 LYS A CA 1
ATOM 652 C C . LYS A 1 87 ? 14.614 8.989 3.477 1.00 81.31 87 LYS A C 1
ATOM 654 O O . LYS A 1 87 ? 15.352 9.720 4.135 1.00 81.31 87 LYS A O 1
ATOM 659 N N . ARG A 1 88 ? 14.931 8.559 2.255 1.00 82.69 88 ARG A N 1
ATOM 660 C CA . ARG A 1 88 ? 16.127 8.978 1.510 1.00 82.69 88 ARG A CA 1
ATOM 661 C C . ARG A 1 88 ? 15.768 10.021 0.459 1.00 82.69 88 ARG A C 1
ATOM 663 O O . ARG A 1 88 ? 14.603 10.373 0.252 1.00 82.69 88 ARG A O 1
ATOM 670 N N . SER A 1 89 ? 16.790 10.561 -0.202 1.00 83.88 89 SER A N 1
ATOM 671 C CA . SER A 1 89 ? 16.559 11.423 -1.355 1.00 83.88 89 SER A CA 1
ATOM 672 C C . SER A 1 89 ? 15.865 10.619 -2.460 1.00 83.88 89 SER A C 1
ATOM 674 O O . SER A 1 89 ? 16.240 9.485 -2.750 1.00 83.88 89 SER A O 1
ATOM 676 N N . LEU A 1 90 ? 14.867 11.222 -3.114 1.00 81.69 90 LEU A N 1
ATOM 677 C CA . LEU A 1 90 ? 14.146 10.589 -4.227 1.00 81.69 90 LEU A CA 1
ATOM 678 C C . LEU A 1 90 ? 15.099 10.103 -5.330 1.00 81.69 90 LEU A C 1
ATOM 680 O O . LEU A 1 90 ? 14.845 9.097 -5.976 1.00 81.69 90 LEU A O 1
ATOM 684 N N . HIS A 1 91 ? 16.204 10.821 -5.543 1.00 83.44 91 HIS A N 1
ATOM 685 C CA . HIS A 1 91 ? 17.214 10.430 -6.518 1.00 83.44 91 HIS A CA 1
ATOM 686 C C . HIS A 1 91 ? 17.878 9.091 -6.169 1.00 83.44 91 HIS A C 1
ATOM 688 O O . HIS A 1 91 ? 18.046 8.265 -7.059 1.00 83.44 91 HIS A O 1
ATOM 694 N N . ALA A 1 92 ? 18.203 8.860 -4.892 1.00 85.88 92 ALA A N 1
ATOM 695 C CA . ALA A 1 92 ? 18.811 7.609 -4.446 1.00 85.88 92 ALA A CA 1
ATOM 696 C C . ALA A 1 92 ? 17.852 6.420 -4.613 1.00 85.88 92 ALA A C 1
ATOM 698 O O . ALA A 1 92 ? 18.248 5.398 -5.160 1.00 85.88 92 ALA A O 1
ATOM 699 N N . GLU A 1 93 ? 16.582 6.588 -4.233 1.00 87.19 93 GLU A N 1
ATOM 700 C CA . GLU A 1 93 ? 15.554 5.543 -4.391 1.00 87.19 93 GLU A CA 1
ATOM 701 C C . GLU A 1 93 ? 15.361 5.129 -5.859 1.00 87.19 93 GLU A C 1
ATOM 703 O O . GLU A 1 93 ? 15.113 3.971 -6.180 1.00 87.19 93 GLU A O 1
ATOM 708 N N . ILE A 1 94 ? 15.507 6.079 -6.780 1.00 87.56 94 ILE A N 1
ATOM 709 C CA . ILE A 1 94 ? 15.321 5.833 -8.213 1.00 87.56 94 ILE A CA 1
ATOM 710 C C . ILE A 1 94 ? 16.541 5.188 -8.844 1.00 87.56 94 ILE A C 1
ATOM 712 O O . ILE A 1 94 ? 16.390 4.317 -9.698 1.00 87.56 94 ILE A O 1
ATOM 716 N N . GLN A 1 95 ? 17.739 5.601 -8.430 1.00 87.81 95 GLN A N 1
ATOM 717 C CA . GLN A 1 95 ? 18.965 4.911 -8.824 1.00 87.81 95 GLN A CA 1
ATOM 718 C C . GLN A 1 95 ? 18.936 3.448 -8.380 1.00 87.81 95 GLN A C 1
ATOM 720 O O . GLN A 1 95 ? 19.350 2.580 -9.136 1.00 87.81 95 GLN A O 1
ATOM 725 N N . ASP A 1 96 ? 18.395 3.186 -7.191 1.00 87.25 96 ASP A N 1
ATOM 726 C CA . ASP A 1 96 ? 18.231 1.842 -6.649 1.00 87.25 96 ASP A CA 1
ATOM 727 C C . ASP A 1 96 ? 17.212 0.989 -7.419 1.00 87.25 96 ASP A C 1
ATOM 729 O O . ASP A 1 96 ? 17.349 -0.234 -7.467 1.00 87.25 96 ASP A O 1
ATOM 733 N N . PHE A 1 97 ? 16.199 1.615 -8.019 1.00 91.69 97 PHE A N 1
ATOM 734 C CA . PHE A 1 97 ? 15.167 0.927 -8.788 1.00 91.69 97 PHE A CA 1
ATOM 735 C C . PHE A 1 97 ? 15.556 0.693 -10.258 1.00 91.69 97 PHE A C 1
ATOM 737 O O . PHE A 1 97 ? 15.241 -0.362 -10.811 1.00 91.69 97 PHE A O 1
ATOM 744 N N . ASN A 1 98 ? 16.193 1.661 -10.917 1.00 91.56 98 ASN A N 1
ATOM 745 C CA . ASN A 1 98 ? 16.406 1.645 -12.367 1.00 91.56 98 ASN A CA 1
ATOM 746 C C . ASN A 1 98 ? 17.478 0.635 -12.808 1.00 91.56 98 ASN A C 1
ATOM 748 O O . ASN A 1 98 ? 18.583 0.603 -12.272 1.00 91.56 98 ASN A O 1
ATOM 752 N N . ALA A 1 99 ? 17.185 -0.132 -13.860 1.00 92.00 99 ALA A N 1
ATOM 753 C CA . ALA A 1 99 ? 18.195 -0.903 -14.577 1.00 92.00 99 ALA A CA 1
ATOM 754 C C . ALA A 1 99 ? 18.992 -0.000 -15.542 1.00 92.00 99 ALA A C 1
ATOM 756 O O . ALA A 1 99 ? 18.522 1.084 -15.913 1.00 92.00 99 ALA A O 1
ATOM 757 N N . PRO A 1 100 ? 20.184 -0.430 -16.004 1.00 90.25 100 PRO A N 1
ATOM 758 C CA . PRO A 1 100 ? 20.922 0.295 -17.032 1.00 90.25 100 PRO A CA 1
ATOM 759 C C . PRO A 1 100 ? 20.063 0.536 -18.281 1.00 90.25 100 PRO A C 1
ATOM 761 O O . PRO A 1 100 ? 19.610 -0.406 -18.923 1.00 90.25 100 PRO A O 1
ATOM 764 N N . GLY A 1 101 ? 19.860 1.809 -18.631 1.00 89.44 101 GLY A N 1
ATOM 765 C CA . GLY A 1 101 ? 19.048 2.220 -19.781 1.00 89.44 101 GLY A CA 1
ATOM 766 C C . GLY A 1 101 ? 17.652 2.736 -19.430 1.00 89.44 101 GLY A C 1
ATOM 767 O O . GLY A 1 101 ? 17.070 3.447 -20.250 1.00 89.44 101 GLY A O 1
ATOM 768 N N . ASP A 1 102 ? 17.155 2.485 -18.216 1.00 92.06 102 ASP A N 1
ATOM 769 C CA . ASP A 1 102 ? 15.881 3.041 -17.758 1.00 92.06 102 ASP A CA 1
ATOM 770 C C . ASP A 1 102 ? 15.989 4.566 -17.611 1.00 92.06 102 ASP A C 1
ATOM 772 O O . ASP A 1 102 ? 16.920 5.099 -16.997 1.00 92.06 102 ASP A O 1
ATOM 776 N N . ARG A 1 103 ? 15.022 5.291 -18.183 1.00 90.38 103 ARG A N 1
ATOM 777 C CA . ARG A 1 103 ? 14.965 6.760 -18.140 1.00 90.38 103 ARG A CA 1
ATOM 778 C C . ARG A 1 103 ? 13.562 7.242 -17.762 1.00 90.38 103 ARG A C 1
ATOM 780 O O . ARG A 1 103 ? 12.872 7.809 -18.611 1.00 90.38 103 ARG A O 1
ATOM 787 N N . PRO A 1 104 ? 13.122 7.028 -16.508 1.00 91.81 104 PRO A N 1
ATOM 788 C CA . PRO A 1 104 ? 11.829 7.525 -16.070 1.00 91.81 104 PRO A CA 1
ATOM 789 C C . PRO A 1 104 ? 11.802 9.057 -16.131 1.00 91.81 104 PRO A C 1
ATOM 791 O O . PRO A 1 104 ? 12.780 9.743 -15.816 1.00 91.81 104 PRO A O 1
ATOM 794 N N . VAL A 1 105 ? 10.662 9.606 -16.534 1.00 94.25 105 VAL A N 1
ATOM 795 C CA . VAL A 1 105 ? 10.478 11.038 -16.766 1.00 94.25 105 VAL A CA 1
ATOM 796 C C . VAL A 1 105 ? 10.068 11.707 -15.461 1.00 94.25 105 VAL A C 1
ATOM 798 O O . VAL A 1 105 ? 9.013 11.427 -14.885 1.00 94.25 105 VAL A O 1
ATOM 801 N N . LYS A 1 106 ? 10.915 12.621 -14.983 1.00 92.88 106 LYS A N 1
ATOM 802 C CA . LYS A 1 106 ? 10.617 13.437 -13.806 1.00 92.88 106 LYS A CA 1
ATOM 803 C C . LYS A 1 106 ? 9.535 14.466 -14.142 1.00 92.88 106 LYS A C 1
ATOM 805 O O . LYS A 1 106 ? 9.658 15.204 -15.116 1.00 92.88 106 LYS A O 1
ATOM 810 N N . TYR A 1 107 ? 8.513 14.566 -13.297 1.00 91.25 107 TYR A N 1
ATOM 811 C CA . TYR A 1 107 ? 7.472 15.586 -13.381 1.00 91.25 107 TYR A CA 1
ATOM 812 C C . TYR A 1 107 ? 7.187 16.163 -11.992 1.00 91.25 107 TYR A C 1
ATOM 814 O O . TYR A 1 107 ? 6.754 15.455 -11.080 1.00 91.25 107 TYR A O 1
ATOM 822 N N . LEU A 1 108 ? 7.420 17.470 -11.836 1.00 90.25 108 LEU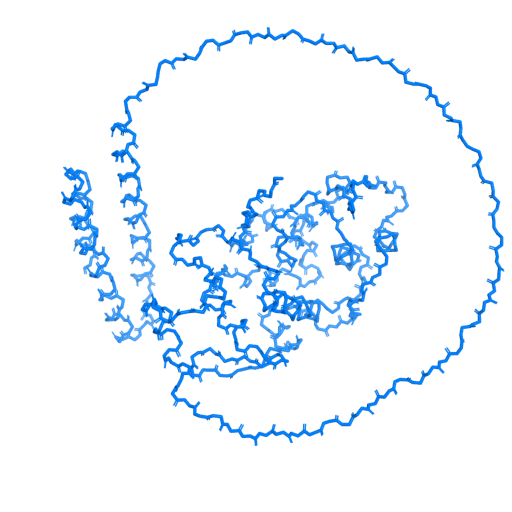 A N 1
ATOM 823 C CA . LEU A 1 108 ? 7.341 18.174 -10.551 1.00 90.25 108 LEU A CA 1
ATOM 824 C C . LEU A 1 108 ? 8.241 17.507 -9.486 1.00 90.25 108 LEU A C 1
ATOM 826 O O . LEU A 1 108 ? 9.452 17.373 -9.679 1.00 90.25 108 LEU A O 1
ATOM 830 N N . SER A 1 109 ? 7.655 17.105 -8.356 1.00 89.31 109 SER A N 1
ATOM 831 C CA . SER A 1 109 ? 8.324 16.457 -7.225 1.00 89.31 109 SER A CA 1
ATOM 832 C C . SER A 1 109 ? 8.391 14.928 -7.329 1.00 89.31 109 SER A C 1
ATOM 834 O O . SER A 1 109 ? 8.906 14.294 -6.412 1.00 89.31 109 SER A O 1
ATOM 836 N N . GLY A 1 110 ? 7.880 14.332 -8.410 1.00 92.88 110 GLY A N 1
ATOM 837 C CA . GLY A 1 110 ? 7.830 12.883 -8.608 1.00 92.88 110 GLY A CA 1
ATOM 838 C C . GLY A 1 110 ? 8.214 12.471 -10.025 1.00 92.88 110 GLY A C 1
ATOM 839 O O . GLY A 1 110 ? 8.754 13.263 -10.799 1.00 92.88 110 GLY A O 1
ATOM 840 N N . TYR A 1 111 ? 7.936 11.216 -10.360 1.00 94.94 111 TYR A N 1
ATOM 841 C CA . TYR A 1 111 ? 8.162 10.651 -11.692 1.00 94.94 111 TYR A CA 1
ATOM 842 C C . TYR A 1 111 ? 6.847 10.155 -12.262 1.00 94.94 111 TYR A C 1
ATOM 844 O O . TYR A 1 111 ? 6.004 9.651 -11.523 1.00 94.94 111 TYR A O 1
ATOM 852 N N . THR A 1 112 ? 6.637 10.315 -13.563 1.00 96.00 112 THR A N 1
ATOM 853 C CA . THR A 1 112 ? 5.398 9.846 -14.186 1.00 96.00 112 THR A CA 1
ATOM 854 C C . THR A 1 112 ? 5.356 8.326 -14.169 1.00 96.00 112 THR A C 1
ATOM 856 O O . THR A 1 112 ? 6.275 7.684 -14.675 1.00 96.00 112 THR A O 1
ATOM 859 N N . ARG A 1 113 ? 4.290 7.747 -13.616 1.00 96.25 113 ARG A N 1
ATOM 860 C CA . ARG A 1 113 ? 4.119 6.290 -13.541 1.00 96.25 113 ARG A CA 1
ATOM 861 C C . ARG A 1 113 ? 4.257 5.630 -14.912 1.00 96.25 113 ARG A C 1
ATOM 863 O O . ARG A 1 113 ? 5.005 4.675 -15.042 1.00 96.25 113 ARG A O 1
ATOM 870 N N . ASP A 1 114 ? 3.623 6.202 -15.932 1.00 96.38 114 ASP A N 1
ATOM 871 C CA . ASP A 1 114 ? 3.616 5.646 -17.293 1.00 96.38 114 ASP A CA 1
ATOM 872 C C . ASP A 1 114 ? 4.992 5.728 -17.994 1.00 96.38 114 ASP A C 1
ATOM 874 O O . ASP A 1 114 ? 5.156 5.232 -19.102 1.00 96.38 114 ASP A O 1
ATOM 878 N N . SER A 1 115 ? 5.994 6.363 -17.367 1.00 95.94 115 SER A N 1
ATOM 879 C CA . SER A 1 115 ? 7.387 6.343 -17.843 1.00 95.94 115 SER A CA 1
ATOM 880 C C . SER A 1 115 ? 8.234 5.223 -17.238 1.00 95.94 115 SER A C 1
ATOM 882 O O . SER A 1 115 ? 9.411 5.104 -17.576 1.00 95.94 115 SER A O 1
ATOM 884 N N . LEU A 1 116 ? 7.674 4.442 -16.309 1.00 96.38 116 LEU A N 1
ATOM 885 C CA . LEU A 1 116 ? 8.334 3.247 -15.800 1.00 96.38 116 LEU A CA 1
ATOM 886 C C . LEU A 1 116 ? 8.295 2.149 -16.874 1.00 96.38 116 LEU A C 1
ATOM 888 O O . LEU A 1 116 ? 7.296 2.032 -17.585 1.00 96.38 116 LEU A O 1
ATOM 892 N N . PRO A 1 117 ? 9.360 1.341 -17.011 1.00 95.31 117 PRO A N 1
ATOM 893 C CA . PRO A 1 117 ? 9.350 0.221 -17.944 1.00 95.31 117 PRO A CA 1
ATOM 894 C C . PRO A 1 117 ? 8.288 -0.812 -17.527 1.00 95.31 117 PRO A C 1
ATOM 896 O O . PRO A 1 117 ? 8.159 -1.076 -16.329 1.00 95.31 117 PRO A O 1
ATOM 899 N N . PRO A 1 118 ? 7.560 -1.443 -18.466 1.00 95.88 118 PRO A N 1
ATOM 900 C CA . PRO A 1 118 ? 6.674 -2.556 -18.133 1.00 95.88 118 PRO A CA 1
ATOM 901 C C . PRO A 1 118 ? 7.423 -3.698 -17.414 1.00 95.88 118 PRO A C 1
ATOM 903 O O . PRO A 1 118 ? 8.601 -3.922 -17.716 1.00 95.88 118 PRO A O 1
ATOM 906 N N . PRO A 1 119 ? 6.783 -4.411 -16.465 1.00 97.00 119 PRO A N 1
ATOM 907 C CA . PRO A 1 119 ? 5.417 -4.216 -15.948 1.00 97.00 119 PRO A CA 1
ATOM 908 C C . PRO A 1 119 ? 5.337 -3.212 -14.773 1.00 97.00 119 PRO A C 1
ATOM 910 O O . PRO A 1 119 ? 4.349 -3.160 -14.035 1.00 97.00 119 PRO A O 1
ATOM 913 N N . TRP A 1 120 ? 6.404 -2.449 -14.519 1.00 97.50 120 TRP A N 1
ATOM 914 C CA . TRP A 1 120 ? 6.579 -1.700 -13.273 1.00 97.50 120 TRP A CA 1
ATOM 915 C C . TRP A 1 120 ? 5.654 -0.497 -13.124 1.00 97.50 120 TRP A C 1
ATOM 917 O O . TRP A 1 120 ? 5.393 -0.072 -11.999 1.00 97.50 120 TRP A O 1
ATOM 927 N N . ASP A 1 121 ? 5.121 0.033 -14.219 1.00 97.25 121 ASP A N 1
ATOM 928 C CA . ASP A 1 121 ? 4.062 1.039 -14.196 1.00 97.25 121 ASP A CA 1
ATOM 929 C C . ASP A 1 121 ? 2.797 0.490 -13.511 1.00 97.25 121 ASP A C 1
ATOM 931 O O . ASP A 1 121 ? 2.238 1.133 -12.616 1.00 97.25 121 ASP A O 1
ATOM 935 N N . ARG A 1 122 ? 2.393 -0.740 -13.851 1.00 97.50 122 ARG A N 1
ATOM 936 C CA . ARG A 1 122 ? 1.236 -1.425 -13.259 1.00 97.50 122 ARG A CA 1
ATOM 937 C C . ARG A 1 122 ? 1.507 -1.852 -11.823 1.00 97.50 122 ARG A C 1
ATOM 939 O O . ARG A 1 122 ? 0.668 -1.619 -10.954 1.00 97.50 122 ARG A O 1
ATOM 946 N N . VAL A 1 123 ? 2.699 -2.378 -11.537 1.00 97.69 123 VAL A N 1
ATOM 947 C CA . VAL A 1 123 ? 3.130 -2.694 -10.161 1.00 97.69 123 VAL A CA 1
ATOM 948 C C . VAL A 1 123 ? 3.100 -1.439 -9.281 1.00 97.69 123 VAL A C 1
ATOM 950 O O . VAL A 1 123 ? 2.598 -1.480 -8.157 1.00 97.69 123 VAL A O 1
ATOM 953 N N . ALA A 1 124 ? 3.574 -0.300 -9.793 1.00 97.12 124 ALA A N 1
ATOM 954 C CA . ALA A 1 124 ? 3.530 0.967 -9.074 1.00 97.12 124 ALA A CA 1
ATOM 955 C C . ALA A 1 124 ? 2.087 1.406 -8.789 1.00 97.12 124 ALA A C 1
ATOM 957 O O . ALA A 1 124 ? 1.810 1.896 -7.696 1.00 97.12 124 ALA A O 1
ATOM 958 N N . GLU A 1 125 ? 1.151 1.212 -9.726 1.00 95.38 125 GLU A N 1
ATOM 959 C CA . GLU A 1 125 ? -0.275 1.464 -9.476 1.00 95.38 125 GLU A CA 1
ATOM 960 C C . GLU A 1 125 ? -0.812 0.623 -8.313 1.00 95.38 125 GLU A C 1
ATOM 962 O O . GLU A 1 125 ? -1.514 1.163 -7.456 1.00 95.38 125 GLU A O 1
ATOM 967 N N . VAL A 1 126 ? -0.453 -0.663 -8.240 1.00 95.38 126 VAL A N 1
ATOM 968 C CA . VAL A 1 126 ? -0.852 -1.537 -7.125 1.00 95.38 126 VAL A CA 1
ATOM 969 C C . VAL A 1 126 ? -0.286 -1.014 -5.803 1.00 95.38 126 VAL A C 1
ATOM 971 O O . VAL A 1 126 ? -1.038 -0.852 -4.845 1.00 95.38 126 VAL A O 1
ATOM 974 N N . ILE A 1 127 ? 1.000 -0.664 -5.747 1.00 95.31 127 ILE A N 1
ATOM 975 C CA . ILE A 1 127 ? 1.620 -0.100 -4.534 1.00 95.31 127 ILE A CA 1
ATOM 976 C C . ILE A 1 127 ? 0.893 1.178 -4.096 1.00 95.31 127 ILE A C 1
ATOM 978 O O . ILE A 1 127 ? 0.497 1.304 -2.937 1.00 95.31 127 ILE A O 1
ATOM 982 N N . MET A 1 128 ? 0.654 2.100 -5.031 1.00 93.06 128 MET A N 1
ATOM 983 C CA . MET A 1 128 ? -0.022 3.366 -4.741 1.00 93.06 128 MET A CA 1
ATOM 984 C C . MET A 1 128 ? -1.472 3.176 -4.284 1.00 93.06 128 MET A C 1
ATOM 986 O O . MET A 1 128 ? -1.997 4.001 -3.536 1.00 93.06 128 MET A O 1
ATOM 990 N N . ARG A 1 129 ? -2.146 2.114 -4.740 1.00 90.69 129 ARG A N 1
ATOM 991 C CA . ARG A 1 129 ? -3.537 1.825 -4.375 1.00 90.69 129 ARG A CA 1
ATOM 992 C C . ARG A 1 129 ? -3.661 1.083 -3.046 1.00 90.69 129 ARG A C 1
ATOM 994 O O . ARG A 1 129 ? -4.569 1.403 -2.289 1.00 90.69 129 ARG A O 1
ATOM 1001 N N . TYR A 1 130 ? -2.783 0.122 -2.769 1.00 90.56 130 TYR A N 1
ATOM 1002 C CA . TYR A 1 130 ? -2.940 -0.795 -1.635 1.00 90.56 130 TYR A CA 1
ATOM 1003 C C . TYR A 1 130 ? -2.009 -0.511 -0.453 1.00 90.56 130 TYR A C 1
ATOM 1005 O O . TYR A 1 130 ? -2.375 -0.829 0.673 1.00 90.56 130 TYR A O 1
ATOM 1013 N N . PHE A 1 131 ? -0.829 0.076 -0.678 1.00 90.50 131 PHE A N 1
ATOM 1014 C CA . PHE A 1 131 ? 0.150 0.318 0.389 1.00 90.50 131 PHE A CA 1
ATOM 1015 C C . PHE A 1 131 ? 0.136 1.764 0.871 1.00 90.50 131 PHE A C 1
ATOM 1017 O O . PHE A 1 131 ? -0.030 2.009 2.061 1.0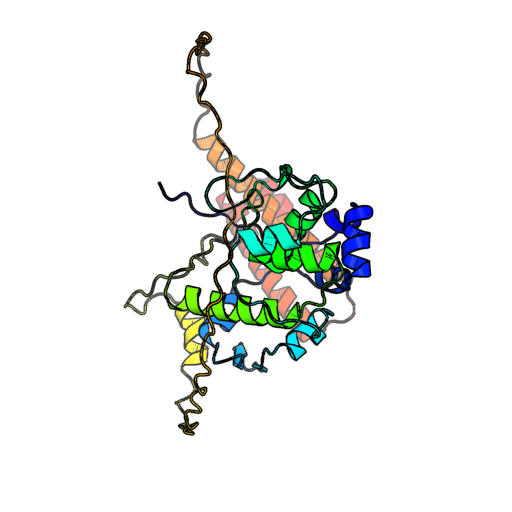0 90.50 131 PHE A O 1
ATOM 1024 N N . THR A 1 132 ? 0.318 2.726 -0.034 1.00 87.88 132 THR A N 1
ATOM 1025 C CA . THR A 1 132 ? 0.400 4.146 0.356 1.00 87.88 132 THR A CA 1
ATOM 1026 C C . THR A 1 132 ? -0.945 4.858 0.297 1.00 87.88 132 THR A C 1
ATOM 1028 O O . THR A 1 132 ? -1.178 5.822 1.021 1.00 87.88 132 THR A O 1
ATOM 1031 N N . ILE A 1 133 ? -1.866 4.323 -0.508 1.00 84.88 133 ILE A N 1
ATOM 1032 C CA . ILE A 1 133 ? -3.243 4.792 -0.660 1.00 84.88 133 ILE A CA 1
ATOM 1033 C C . ILE A 1 133 ? -3.319 6.290 -1.013 1.00 84.88 133 ILE A C 1
ATOM 1035 O O . ILE A 1 133 ? -4.136 7.056 -0.495 1.00 84.88 133 ILE A O 1
ATOM 1039 N N . ASP A 1 134 ? -2.466 6.699 -1.953 1.00 77.88 134 ASP A N 1
ATOM 1040 C CA . ASP A 1 134 ? -2.254 8.095 -2.358 1.00 77.88 134 ASP A CA 1
ATOM 1041 C C . ASP A 1 134 ? -3.488 8.746 -3.007 1.00 77.88 134 ASP A C 1
ATOM 1043 O O . ASP A 1 134 ? -3.567 9.970 -3.137 1.00 77.88 134 ASP A O 1
ATOM 1047 N N . GLY A 1 135 ? -4.422 7.940 -3.529 1.00 78.12 135 GLY A N 1
ATOM 1048 C CA . GLY A 1 135 ? -5.561 8.400 -4.339 1.00 78.12 135 GLY A CA 1
ATOM 1049 C C . GLY A 1 135 ? -5.168 9.061 -5.673 1.00 78.12 135 GLY A C 1
ATOM 1050 O O . GLY A 1 135 ? -6.033 9.411 -6.474 1.00 78.12 135 GLY A O 1
ATOM 1051 N N . ARG A 1 136 ? -3.866 9.228 -5.942 1.00 82.19 136 ARG A N 1
ATOM 1052 C CA . ARG A 1 136 ? -3.294 9.771 -7.176 1.00 82.19 136 ARG A CA 1
ATOM 1053 C C . ARG A 1 136 ? -2.295 8.780 -7.741 1.00 82.19 136 ARG A C 1
ATOM 1055 O O . ARG A 1 136 ? -1.192 8.643 -7.235 1.00 82.19 136 ARG A O 1
ATOM 1062 N N . TYR A 1 137 ? -2.651 8.158 -8.855 1.00 89.75 137 TYR A N 1
ATOM 1063 C CA . TYR A 1 137 ? -1.837 7.088 -9.440 1.00 89.75 137 TYR A CA 1
ATOM 1064 C C . TYR A 1 137 ? -0.929 7.561 -10.581 1.00 89.75 137 TYR A C 1
ATOM 1066 O O . TYR A 1 137 ? -0.382 6.748 -11.315 1.00 89.75 137 TYR A O 1
ATOM 1074 N N . ARG A 1 138 ? -0.781 8.881 -10.766 1.00 92.69 138 ARG A N 1
ATOM 1075 C CA . ARG A 1 138 ? 0.003 9.454 -11.872 1.00 92.69 138 ARG A CA 1
ATOM 1076 C C . ARG A 1 138 ? 1.487 9.604 -11.544 1.00 92.69 138 ARG A C 1
ATOM 1078 O O . ARG A 1 138 ? 2.311 9.512 -12.453 1.00 92.69 138 ARG A O 1
ATOM 1085 N N . LEU A 1 139 ? 1.822 9.905 -10.288 1.00 94.94 139 LEU A N 1
ATOM 1086 C CA . LEU A 1 139 ? 3.186 10.238 -9.878 1.00 94.94 139 LEU A CA 1
ATOM 1087 C C . LEU A 1 139 ? 3.716 9.246 -8.853 1.00 94.94 139 LEU A C 1
ATOM 1089 O O . LEU A 1 139 ? 3.046 8.912 -7.886 1.00 94.94 139 LEU A O 1
ATOM 1093 N N . VAL A 1 140 ? 4.952 8.819 -9.077 1.00 95.00 140 VAL A N 1
ATOM 1094 C CA . VAL A 1 140 ? 5.687 7.873 -8.249 1.00 95.00 140 VAL A CA 1
ATOM 1095 C C . VAL A 1 140 ? 6.703 8.649 -7.412 1.00 95.00 140 VAL A C 1
ATOM 1097 O O . VAL A 1 140 ? 7.466 9.465 -7.944 1.00 95.00 140 VAL A O 1
ATOM 1100 N N . TYR A 1 141 ? 6.684 8.423 -6.098 1.00 93.69 141 TYR A N 1
ATOM 1101 C CA . TYR A 1 141 ? 7.512 9.113 -5.108 1.00 93.69 141 TYR A CA 1
ATOM 1102 C C . TYR A 1 141 ? 8.469 8.140 -4.409 1.00 93.69 141 TYR A C 1
ATOM 1104 O O . TYR A 1 141 ? 8.456 6.941 -4.671 1.00 93.69 141 TYR A O 1
ATOM 1112 N N . GLY A 1 142 ? 9.303 8.663 -3.505 1.00 92.25 142 GLY A N 1
ATOM 1113 C CA . GLY A 1 142 ? 10.353 7.901 -2.816 1.00 92.25 142 GLY A CA 1
ATOM 1114 C C . GLY A 1 142 ? 9.850 6.614 -2.154 1.00 92.25 142 GLY A C 1
ATOM 1115 O O . GLY A 1 142 ? 10.380 5.556 -2.476 1.00 92.25 142 GLY A O 1
ATOM 1116 N N . PRO A 1 143 ? 8.777 6.657 -1.336 1.00 92.06 143 PRO A N 1
ATOM 1117 C CA . PRO A 1 143 ? 8.217 5.452 -0.722 1.00 92.06 143 PRO A CA 1
ATOM 1118 C C . PRO A 1 143 ? 7.784 4.387 -1.740 1.00 92.06 143 PRO A C 1
ATOM 1120 O O . PRO A 1 143 ? 7.926 3.195 -1.487 1.00 92.06 143 PRO A O 1
ATOM 1123 N N . HIS A 1 144 ? 7.292 4.802 -2.913 1.00 95.06 144 HIS A N 1
ATOM 1124 C CA . HIS A 1 144 ? 6.901 3.865 -3.968 1.00 95.06 144 HIS A CA 1
ATOM 1125 C C . HIS A 1 144 ? 8.131 3.200 -4.580 1.00 95.06 144 HIS A C 1
ATOM 1127 O O . HIS A 1 144 ? 8.140 1.987 -4.741 1.00 95.06 144 HIS A O 1
ATOM 1133 N N . PHE A 1 145 ? 9.179 3.974 -4.886 1.00 95.12 145 PHE A N 1
ATOM 1134 C CA . PHE A 1 145 ? 10.435 3.437 -5.420 1.00 95.12 145 PHE A CA 1
ATOM 1135 C C . PHE A 1 145 ? 11.152 2.518 -4.434 1.00 95.12 145 PHE A C 1
ATOM 1137 O O . PHE A 1 145 ? 11.739 1.522 -4.858 1.00 95.12 145 PHE A O 1
ATOM 1144 N N . PHE A 1 146 ? 11.041 2.796 -3.137 1.00 92.56 146 PHE A N 1
ATOM 1145 C CA . PHE A 1 146 ? 11.552 1.918 -2.096 1.00 92.56 146 PHE A CA 1
ATOM 1146 C C . PHE A 1 146 ? 10.892 0.531 -2.173 1.00 92.56 146 PHE A C 1
ATOM 1148 O O . PHE A 1 146 ? 11.585 -0.476 -2.321 1.00 92.56 146 PHE A O 1
ATOM 1155 N N . ILE A 1 147 ? 9.553 0.468 -2.195 1.00 94.81 147 ILE A N 1
ATOM 1156 C CA . ILE A 1 147 ? 8.814 -0.801 -2.330 1.00 94.81 147 ILE A CA 1
ATOM 1157 C C . ILE A 1 147 ? 9.067 -1.446 -3.702 1.00 94.81 147 ILE A C 1
ATOM 1159 O O . ILE A 1 147 ? 9.321 -2.645 -3.779 1.00 94.81 147 ILE A O 1
ATOM 1163 N N . LEU A 1 148 ? 9.065 -0.672 -4.791 1.00 96.06 148 LEU A N 1
ATOM 1164 C CA . LEU A 1 148 ? 9.366 -1.180 -6.135 1.00 96.06 148 LEU A CA 1
ATOM 1165 C C . LEU A 1 148 ? 10.756 -1.827 -6.203 1.00 96.06 148 LEU A C 1
ATOM 1167 O O . LEU A 1 148 ? 10.920 -2.857 -6.849 1.00 96.06 148 LEU A O 1
ATOM 1171 N N . SER A 1 149 ? 11.751 -1.261 -5.517 1.00 93.75 149 SER A N 1
ATOM 1172 C CA . SER A 1 149 ? 13.105 -1.822 -5.458 1.00 93.75 149 SER A CA 1
ATOM 1173 C C . SER A 1 149 ? 13.154 -3.157 -4.712 1.00 93.75 149 SER A C 1
ATOM 1175 O O . SER A 1 149 ? 13.943 -4.026 -5.088 1.00 93.75 149 SER A O 1
ATOM 1177 N N . HIS A 1 150 ? 12.307 -3.352 -3.693 1.00 92.75 150 HIS A N 1
ATOM 1178 C CA . HIS A 1 150 ? 12.118 -4.663 -3.062 1.00 92.75 150 HIS A CA 1
ATOM 1179 C C . HIS A 1 150 ? 11.601 -5.689 -4.059 1.00 92.75 150 HIS A C 1
ATOM 1181 O O . HIS A 1 150 ? 12.204 -6.749 -4.196 1.00 92.75 150 HIS A O 1
ATOM 1187 N N . LEU A 1 151 ? 10.563 -5.331 -4.814 1.00 95.12 151 LEU A N 1
ATOM 1188 C CA . LEU A 1 151 ? 9.936 -6.238 -5.772 1.00 95.12 151 LEU A CA 1
ATOM 1189 C C . LEU A 1 151 ? 10.828 -6.554 -6.976 1.00 95.12 151 LEU A C 1
ATOM 1191 O O . LEU A 1 151 ? 10.820 -7.681 -7.459 1.00 95.12 151 LEU A O 1
ATOM 1195 N N . ARG A 1 152 ? 11.597 -5.576 -7.468 1.00 95.06 152 ARG A N 1
ATOM 1196 C CA . ARG A 1 152 ? 12.432 -5.736 -8.669 1.00 95.06 152 ARG A CA 1
ATOM 1197 C C . ARG A 1 152 ? 13.739 -6.463 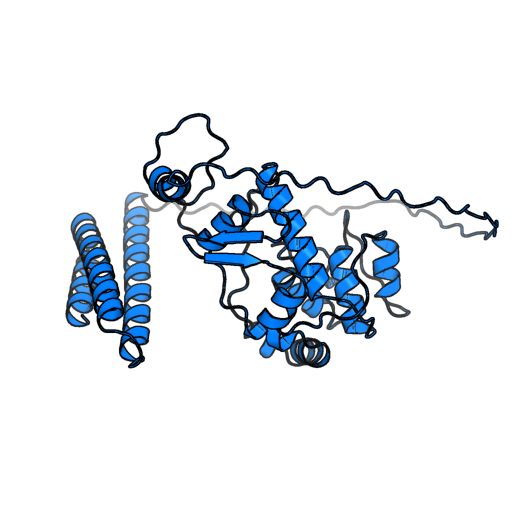-8.409 1.00 95.06 152 ARG A C 1
ATOM 1199 O O . ARG A 1 152 ? 14.156 -7.276 -9.226 1.00 95.06 152 ARG A O 1
ATOM 1206 N N . TRP A 1 153 ? 14.400 -6.145 -7.301 1.00 93.06 153 TRP A N 1
ATOM 1207 C CA . TRP A 1 153 ? 15.765 -6.604 -7.030 1.00 93.06 153 TRP A CA 1
ATOM 1208 C C . TRP A 1 153 ? 15.860 -7.550 -5.834 1.00 93.06 153 TRP A C 1
ATOM 1210 O O . TRP A 1 153 ? 16.961 -7.932 -5.443 1.00 93.06 153 TRP A O 1
ATOM 1220 N N . GLY A 1 154 ? 14.730 -7.906 -5.218 1.00 86.88 154 GLY A N 1
ATOM 1221 C CA . GLY A 1 154 ? 14.698 -8.772 -4.041 1.00 86.88 154 GLY A CA 1
ATOM 1222 C C . GLY A 1 154 ? 15.342 -8.141 -2.803 1.00 86.88 154 GLY A C 1
ATOM 1223 O O . GLY A 1 154 ? 15.748 -8.863 -1.888 1.00 86.88 154 GLY A O 1
ATOM 1224 N N . LYS A 1 155 ? 15.469 -6.804 -2.749 1.00 87.62 155 LYS A N 1
ATOM 1225 C CA . LYS A 1 155 ? 15.948 -6.105 -1.544 1.00 87.62 155 LYS A CA 1
ATOM 1226 C C . LYS A 1 155 ? 14.996 -6.427 -0.406 1.00 87.62 155 LYS A C 1
ATOM 1228 O O . LYS A 1 155 ? 13.825 -6.112 -0.522 1.00 87.62 155 LYS A O 1
ATOM 1233 N N . LYS A 1 156 ? 15.437 -7.053 0.683 1.00 89.25 156 LYS A N 1
ATOM 1234 C CA . LYS A 1 156 ? 14.520 -7.444 1.766 1.00 89.25 156 LYS A CA 1
ATOM 1235 C C . LYS A 1 156 ? 14.049 -6.201 2.516 1.00 89.25 156 LYS A C 1
ATOM 1237 O O . LYS A 1 156 ? 14.856 -5.567 3.182 1.00 89.25 156 LYS A O 1
ATOM 1242 N N . ILE A 1 157 ? 12.760 -5.883 2.424 1.00 91.88 157 ILE A N 1
ATOM 1243 C CA . ILE A 1 157 ? 12.135 -4.758 3.125 1.00 91.88 157 ILE A CA 1
ATOM 1244 C C . ILE A 1 157 ? 11.110 -5.300 4.111 1.00 91.88 157 ILE A C 1
ATOM 1246 O O . ILE A 1 157 ? 10.308 -6.173 3.774 1.00 91.88 157 ILE A O 1
ATOM 1250 N N . ASN A 1 158 ? 11.099 -4.727 5.312 1.00 94.94 158 ASN A N 1
ATOM 1251 C CA . ASN A 1 158 ? 10.087 -5.017 6.312 1.00 94.94 158 ASN A CA 1
ATOM 1252 C C . ASN A 1 158 ? 8.791 -4.256 5.982 1.00 94.94 158 ASN A C 1
ATOM 1254 O O . ASN A 1 158 ? 8.541 -3.158 6.487 1.00 94.94 158 ASN A O 1
ATOM 1258 N N . LEU A 1 159 ? 7.970 -4.834 5.101 1.00 94.44 159 LEU A N 1
ATOM 1259 C CA . LEU A 1 159 ? 6.715 -4.227 4.641 1.00 94.44 159 LEU A CA 1
ATOM 1260 C C . LEU A 1 159 ? 5.717 -4.017 5.787 1.00 94.44 159 LEU A C 1
ATOM 1262 O O . LEU A 1 159 ? 4.998 -3.019 5.804 1.00 94.44 159 LEU A O 1
ATOM 1266 N N . ALA A 1 160 ? 5.704 -4.911 6.777 1.00 95.69 160 ALA A N 1
ATOM 1267 C CA . ALA A 1 160 ? 4.860 -4.747 7.955 1.00 95.69 160 ALA A CA 1
ATOM 1268 C C . ALA A 1 160 ? 5.270 -3.515 8.785 1.00 95.69 160 ALA A C 1
ATOM 1270 O O . ALA A 1 160 ? 4.409 -2.750 9.223 1.00 95.69 160 ALA A O 1
ATOM 1271 N N . ALA A 1 161 ? 6.576 -3.273 8.949 1.00 95.56 161 ALA A N 1
ATOM 1272 C CA . ALA A 1 161 ? 7.080 -2.083 9.633 1.00 95.56 161 ALA A CA 1
ATOM 1273 C C . ALA A 1 161 ? 6.785 -0.808 8.832 1.00 95.56 161 ALA A C 1
ATOM 1275 O O . ALA A 1 161 ? 6.406 0.206 9.416 1.00 95.56 161 ALA A O 1
ATOM 1276 N N . PHE A 1 162 ? 6.896 -0.866 7.501 1.00 93.44 162 PHE A N 1
ATOM 1277 C CA . PHE A 1 162 ? 6.519 0.243 6.624 1.00 93.44 162 PHE A CA 1
ATOM 1278 C C . PHE A 1 162 ? 5.044 0.641 6.805 1.00 93.44 162 PHE A C 1
ATOM 1280 O O . PHE A 1 162 ? 4.737 1.827 6.956 1.00 93.44 162 PHE A O 1
ATOM 1287 N N . LEU A 1 163 ? 4.127 -0.333 6.836 1.00 93.56 163 LEU A N 1
ATOM 1288 C CA . LEU A 1 163 ? 2.705 -0.069 7.075 1.00 93.56 163 LEU A CA 1
ATOM 1289 C C . LEU A 1 163 ? 2.452 0.480 8.482 1.00 93.56 163 LEU A C 1
ATOM 1291 O O . LEU A 1 163 ? 1.658 1.407 8.634 1.00 93.56 163 LEU A O 1
ATOM 1295 N N . PHE A 1 164 ? 3.151 -0.038 9.497 1.00 94.62 164 PHE A N 1
ATOM 1296 C CA . PHE A 1 164 ? 3.047 0.470 10.865 1.00 94.62 164 PHE A CA 1
ATOM 1297 C C . PHE A 1 164 ? 3.437 1.954 10.956 1.00 94.62 164 PHE A C 1
ATOM 1299 O O . PHE A 1 164 ? 2.664 2.767 11.459 1.00 94.62 164 PHE A O 1
ATOM 1306 N N . GLN A 1 165 ? 4.592 2.323 10.396 1.00 92.69 165 GLN A N 1
ATOM 1307 C CA . GLN A 1 165 ? 5.062 3.713 10.358 1.00 92.69 165 GLN A CA 1
ATOM 1308 C C . GLN A 1 165 ? 4.121 4.619 9.559 1.00 92.69 165 GLN A C 1
ATOM 1310 O O . GLN A 1 165 ? 3.859 5.757 9.949 1.00 92.69 165 GLN A O 1
ATOM 1315 N N . SER A 1 166 ? 3.586 4.110 8.447 1.00 89.88 166 SER A N 1
ATOM 1316 C CA . SER A 1 166 ? 2.620 4.842 7.623 1.00 89.88 166 SER A CA 1
ATOM 1317 C C . SER A 1 166 ? 1.322 5.110 8.388 1.00 89.88 166 SER A C 1
ATOM 1319 O O . SER A 1 166 ? 0.762 6.205 8.287 1.00 89.88 166 SER A O 1
ATOM 1321 N N . LEU A 1 167 ? 0.865 4.146 9.192 1.00 90.75 167 LEU A N 1
ATOM 1322 C CA . LEU A 1 167 ? -0.298 4.297 10.062 1.00 90.75 167 LEU A CA 1
ATOM 1323 C C . LEU A 1 167 ? -0.041 5.324 11.170 1.00 90.75 167 LEU A C 1
ATOM 1325 O O . LEU A 1 167 ? -0.862 6.219 11.352 1.00 90.75 167 LEU A O 1
ATOM 1329 N N . GLU A 1 168 ? 1.100 5.249 11.860 1.00 92.25 168 GLU A N 1
ATOM 1330 C CA . GLU A 1 168 ? 1.483 6.227 12.889 1.00 92.25 168 GLU A CA 1
ATOM 1331 C C . GLU A 1 168 ? 1.498 7.654 12.342 1.00 92.25 168 GLU A C 1
ATOM 1333 O O . GLU A 1 168 ? 0.888 8.554 12.923 1.00 92.25 168 GLU A O 1
ATOM 1338 N N . HIS A 1 169 ? 2.140 7.847 11.191 1.00 89.06 169 HIS A N 1
ATOM 1339 C CA . HIS A 1 169 ? 2.197 9.141 10.527 1.00 89.06 169 HIS A CA 1
ATOM 1340 C C . HIS A 1 169 ? 0.802 9.635 10.113 1.00 89.06 169 HIS A C 1
ATOM 1342 O O . HIS A 1 169 ? 0.472 10.797 10.332 1.00 89.06 169 HIS A O 1
ATOM 1348 N N . SER A 1 170 ? -0.046 8.754 9.574 1.00 86.44 170 SER A N 1
ATOM 1349 C CA . SER A 1 170 ? -1.410 9.112 9.159 1.00 86.44 170 SER A CA 1
ATOM 1350 C C . SER A 1 170 ? -2.298 9.505 10.340 1.00 86.44 170 SER A C 1
ATOM 1352 O O . SER A 1 170 ? -3.070 10.457 10.242 1.00 86.44 170 SER A O 1
ATOM 1354 N N . VAL A 1 171 ? -2.177 8.804 11.471 1.00 90.25 171 VAL A N 1
ATOM 1355 C CA . VAL A 1 171 ? -2.889 9.154 12.706 1.00 90.25 171 VAL A CA 1
ATOM 1356 C C . VAL A 1 171 ? -2.432 10.514 13.226 1.00 90.25 171 VAL A C 1
ATOM 1358 O O . VAL A 1 171 ? -3.269 11.318 13.634 1.00 90.25 171 VAL A O 1
ATOM 1361 N N . GLN A 1 172 ? -1.124 10.782 13.203 1.00 89.38 172 GLN A N 1
ATOM 1362 C CA . GLN A 1 172 ? -0.576 12.062 13.642 1.00 89.38 172 GLN A CA 1
ATOM 1363 C C . GLN A 1 172 ? -1.099 13.214 12.774 1.00 89.38 172 GLN A C 1
ATOM 1365 O O . GLN A 1 172 ? -1.687 14.152 13.301 1.00 89.38 172 GLN A O 1
ATOM 1370 N N . LEU A 1 173 ? -1.015 13.076 11.449 1.00 85.75 173 LEU A N 1
ATOM 1371 C CA . LEU A 1 173 ? -1.567 14.039 10.494 1.00 85.75 173 LEU A CA 1
ATOM 1372 C C . LEU A 1 173 ? -3.062 14.306 10.720 1.00 85.75 173 LEU A C 1
ATOM 1374 O O . LEU A 1 173 ? -3.505 15.454 10.723 1.00 85.75 173 LEU A O 1
ATOM 1378 N N . ALA A 1 174 ? -3.853 13.257 10.958 1.00 85.88 174 ALA A N 1
ATOM 1379 C CA . ALA A 1 174 ? -5.277 13.404 11.240 1.00 85.88 174 ALA A CA 1
ATOM 1380 C C . ALA A 1 174 ? -5.545 14.173 12.548 1.00 85.88 174 ALA A C 1
ATOM 1382 O O . ALA A 1 174 ? -6.489 14.961 12.608 1.00 85.88 174 ALA A O 1
ATOM 1383 N N . ARG A 1 175 ? -4.715 13.980 13.582 1.00 85.75 175 ARG A N 1
ATOM 1384 C CA . ARG A 1 175 ? -4.808 14.706 14.864 1.00 85.75 175 ARG A CA 1
ATOM 1385 C C . ARG A 1 175 ? -4.401 16.165 14.750 1.00 85.75 175 ARG A C 1
ATOM 1387 O O . ARG A 1 175 ? -5.032 17.010 15.378 1.00 85.75 175 ARG A O 1
ATOM 1394 N N . ASP A 1 176 ? -3.412 16.449 13.913 1.00 87.38 176 ASP A N 1
ATOM 1395 C CA . ASP A 1 176 ? -2.951 17.810 13.633 1.00 87.38 176 ASP A CA 1
ATOM 1396 C C . ASP A 1 176 ? -3.947 18.585 12.746 1.00 87.38 176 ASP A C 1
ATOM 1398 O O . ASP A 1 176 ? -3.775 19.774 12.486 1.00 87.38 176 ASP A O 1
ATOM 1402 N N . GLY A 1 177 ? -5.020 17.928 12.282 1.00 83.44 177 GLY A N 1
ATOM 1403 C CA . GLY A 1 177 ? -5.986 18.493 11.338 1.00 83.44 177 GLY A CA 1
ATOM 1404 C C . GLY A 1 177 ? -5.456 18.560 9.901 1.00 83.44 177 GLY A C 1
ATOM 1405 O O . G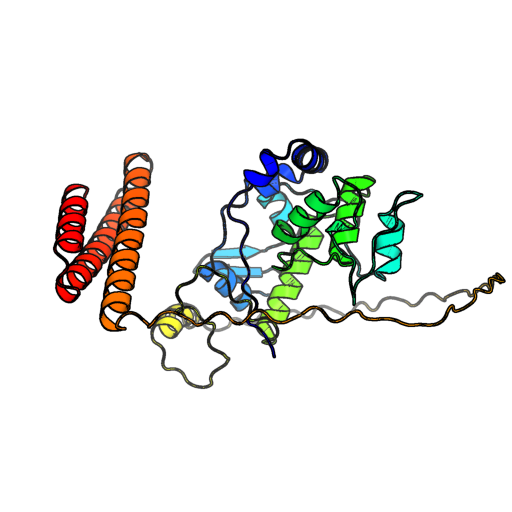LY A 1 177 ? -6.155 19.019 8.997 1.00 83.44 177 GLY A O 1
ATOM 1406 N N . GLU A 1 178 ? -4.248 18.052 9.664 1.00 72.19 178 GLU A N 1
ATOM 1407 C CA . GLU A 1 178 ? -3.558 17.999 8.378 1.00 72.19 178 GLU A CA 1
ATOM 1408 C C . GLU A 1 178 ? -3.861 16.680 7.652 1.00 72.19 178 GLU A C 1
ATOM 1410 O O . GLU A 1 178 ? -2.972 15.903 7.329 1.00 72.19 178 GLU A O 1
ATOM 1415 N N . GLY A 1 179 ? -5.131 16.357 7.401 1.00 58.69 179 GLY A N 1
ATOM 1416 C CA . GLY A 1 179 ? -5.420 15.014 6.881 1.00 58.69 179 GLY A CA 1
ATOM 1417 C C . GLY A 1 179 ? -6.863 14.703 6.540 1.00 58.69 179 GLY A C 1
ATOM 1418 O O . GLY A 1 179 ? -7.226 13.530 6.529 1.00 58.69 179 GLY A O 1
ATOM 1419 N N . ALA A 1 180 ? -7.699 15.710 6.271 1.00 54.53 180 ALA A N 1
ATOM 1420 C CA . ALA A 1 180 ? -9.081 15.485 5.853 1.00 54.53 180 ALA A CA 1
ATOM 1421 C C . ALA A 1 180 ? -9.127 14.813 4.467 1.00 54.53 180 ALA A C 1
ATOM 1423 O O . ALA A 1 180 ? -9.257 15.462 3.427 1.00 54.53 180 ALA A O 1
ATOM 1424 N N . ILE A 1 181 ? -8.985 13.492 4.453 1.00 53.72 181 ILE A N 1
ATOM 1425 C CA . ILE A 1 181 ? -9.164 12.659 3.276 1.00 53.72 181 ILE A CA 1
ATOM 1426 C C . ILE A 1 181 ? -10.661 12.370 3.164 1.00 53.72 181 ILE A C 1
ATOM 1428 O O . ILE A 1 181 ? -11.253 11.704 4.010 1.00 53.72 181 ILE A O 1
ATOM 1432 N N . LEU A 1 182 ? -11.292 12.906 2.119 1.00 50.28 182 LEU A N 1
ATOM 1433 C CA . LEU A 1 182 ? -12.679 12.596 1.790 1.00 50.28 182 LEU A CA 1
ATOM 1434 C C . LEU A 1 182 ? -12.713 11.252 1.055 1.00 50.28 182 LEU A C 1
ATOM 1436 O O . LEU A 1 182 ? -12.342 11.150 -0.118 1.00 50.28 182 LEU A O 1
ATOM 1440 N N . HIS A 1 183 ? -13.158 10.218 1.761 1.00 53.34 183 HIS A N 1
ATOM 1441 C CA . HIS A 1 183 ? -13.409 8.901 1.188 1.00 53.34 183 HIS A CA 1
ATOM 1442 C C . HIS A 1 183 ? -14.621 8.975 0.245 1.00 53.34 183 HIS A C 1
ATOM 1444 O O . HIS A 1 183 ? -15.687 9.459 0.627 1.00 53.34 183 HIS A O 1
ATOM 1450 N N . GLN A 1 184 ? -14.485 8.522 -1.005 1.00 44.09 184 GLN A N 1
ATOM 1451 C CA . GLN A 1 184 ? -15.648 8.361 -1.879 1.00 44.09 184 GLN A CA 1
ATOM 1452 C C . GLN A 1 184 ? -16.446 7.135 -1.437 1.00 44.09 184 GLN A C 1
ATOM 1454 O O . GLN A 1 184 ? -15.950 6.019 -1.529 1.00 44.09 184 GLN A O 1
ATOM 1459 N N . GLY A 1 185 ? -17.686 7.340 -0.992 1.00 42.84 185 GLY A N 1
ATOM 1460 C CA . GLY A 1 185 ? -18.608 6.249 -0.654 1.00 42.84 185 GLY A CA 1
ATOM 1461 C C . GLY A 1 185 ? -19.251 6.359 0.724 1.00 42.84 185 GLY A C 1
ATOM 1462 O O . GLY A 1 185 ? -20.209 5.640 0.990 1.00 42.84 185 GLY A O 1
ATOM 1463 N N . THR A 1 186 ? -18.790 7.276 1.576 1.00 39.97 186 THR A N 1
ATOM 1464 C CA . THR A 1 186 ? -19.559 7.691 2.748 1.00 39.97 186 THR A CA 1
ATOM 1465 C C . THR A 1 186 ? -20.634 8.678 2.309 1.00 39.97 186 THR A C 1
ATOM 1467 O O . THR A 1 186 ? -20.354 9.652 1.603 1.00 39.97 186 THR A O 1
ATOM 1470 N N . ASP A 1 187 ? -21.881 8.422 2.711 1.00 39.75 187 ASP A N 1
ATOM 1471 C CA . ASP A 1 187 ? -22.924 9.440 2.671 1.00 39.75 187 ASP A CA 1
ATOM 1472 C C . ASP A 1 187 ? -22.370 10.716 3.318 1.00 39.75 187 ASP A C 1
ATOM 1474 O O . ASP A 1 187 ? -21.618 10.666 4.297 1.00 39.75 187 ASP A O 1
ATOM 1478 N N . ALA A 1 188 ? -22.722 11.876 2.765 1.00 42.53 188 ALA A N 1
ATOM 1479 C CA . ALA A 1 188 ? -22.222 13.180 3.208 1.00 42.53 188 ALA A CA 1
ATOM 1480 C C . ALA A 1 188 ? -22.466 13.484 4.710 1.00 42.53 188 ALA A C 1
ATOM 1482 O O . ALA A 1 188 ? -21.993 14.500 5.209 1.00 42.53 188 ALA A O 1
ATOM 1483 N N . SER A 1 189 ? -23.169 12.606 5.433 1.00 39.62 189 SER A N 1
ATOM 1484 C CA . SER A 1 189 ? -23.448 12.653 6.868 1.00 39.62 189 SER A CA 1
ATOM 1485 C C . SER A 1 189 ? -22.250 12.353 7.779 1.00 39.62 189 SER A C 1
ATOM 1487 O O . SER A 1 189 ? -22.308 12.711 8.951 1.00 39.62 189 SER A O 1
ATOM 1489 N N . PHE A 1 190 ? -21.164 11.749 7.280 1.00 41.28 190 PHE A N 1
ATOM 1490 C CA . PHE A 1 190 ? -19.969 11.424 8.085 1.00 41.28 190 PHE A CA 1
ATOM 1491 C C . PHE A 1 190 ? -18.791 12.391 7.896 1.00 41.28 190 PHE A C 1
ATOM 1493 O O . PHE A 1 190 ? -17.663 12.067 8.270 1.00 41.28 190 PHE A O 1
ATOM 1500 N N . GLN A 1 191 ? -19.015 13.580 7.322 1.00 43.72 191 GLN A N 1
ATOM 1501 C CA . GLN A 1 191 ? -17.962 14.594 7.261 1.00 43.72 191 GLN A CA 1
ATOM 1502 C C . GLN A 1 191 ? -17.433 14.874 8.669 1.00 43.72 191 GLN A C 1
ATOM 1504 O O . GLN A 1 191 ? -18.188 15.250 9.564 1.00 43.72 191 GLN A O 1
ATOM 1509 N N . ALA A 1 192 ? -16.127 14.653 8.842 1.00 42.47 192 ALA A N 1
ATOM 1510 C CA . ALA A 1 192 ? -15.413 14.946 10.068 1.00 42.47 192 ALA A CA 1
ATOM 1511 C C . ALA A 1 192 ? -15.746 16.375 10.493 1.00 42.47 192 ALA A C 1
ATOM 1513 O O . ALA A 1 192 ? -15.441 17.335 9.781 1.00 42.47 192 ALA A O 1
ATOM 1514 N N . ALA A 1 193 ? -16.396 16.500 11.649 1.00 37.16 193 ALA A N 1
ATOM 1515 C CA . ALA A 1 193 ? -16.468 17.765 12.338 1.00 37.16 193 ALA A CA 1
ATOM 1516 C C . ALA A 1 193 ? -15.027 18.271 12.476 1.00 37.16 193 ALA A C 1
ATOM 1518 O O . ALA A 1 193 ? -14.182 17.603 13.075 1.00 37.16 193 ALA A O 1
ATOM 1519 N N . SER A 1 194 ? -14.746 19.454 11.923 1.00 35.94 194 SER A N 1
ATOM 1520 C CA . SER A 1 194 ? -13.652 20.289 12.418 1.00 35.94 194 SER A CA 1
ATOM 1521 C C . SER A 1 194 ? -13.706 20.306 13.953 1.00 35.94 194 SER A C 1
ATOM 1523 O O . SER A 1 194 ? -14.794 20.108 14.504 1.00 35.94 194 SER A O 1
ATOM 1525 N N . PRO A 1 195 ? -12.604 20.568 14.676 1.00 34.72 195 PRO A N 1
ATOM 1526 C CA . PRO A 1 195 ? -12.674 20.786 16.116 1.00 34.72 195 PRO A CA 1
ATOM 1527 C C . PRO A 1 195 ? -13.518 22.044 16.388 1.00 34.72 195 PRO A C 1
ATOM 1529 O O . PRO A 1 195 ? -13.014 23.158 16.479 1.00 34.72 195 PRO A O 1
ATOM 1532 N N . VAL A 1 196 ? -14.839 21.869 16.438 1.00 33.88 196 VAL A N 1
ATOM 1533 C CA . VAL A 1 196 ? -15.823 22.881 16.784 1.00 33.88 196 VAL A CA 1
ATOM 1534 C C . VAL A 1 196 ? -15.995 22.779 18.283 1.00 33.88 196 VAL A C 1
ATOM 1536 O O . VAL A 1 196 ? -16.485 21.793 18.831 1.00 33.88 196 VAL A O 1
ATOM 1539 N N . SER A 1 197 ? -15.570 23.842 18.940 1.00 35.75 197 SER A N 1
ATOM 1540 C CA . SER A 1 197 ? -15.924 24.211 20.296 1.00 35.75 197 SER A CA 1
ATOM 1541 C C . SER A 1 197 ? -17.439 24.442 20.416 1.00 35.75 197 SER A C 1
ATOM 1543 O O . SER A 1 197 ? -17.868 25.588 20.488 1.00 35.75 197 SER A O 1
ATOM 1545 N N . SER A 1 198 ? -18.265 23.394 20.374 1.00 37.03 198 SER A N 1
ATOM 1546 C CA . SER A 1 198 ? -19.628 23.401 20.932 1.00 37.03 198 SER A CA 1
ATOM 1547 C C . SER A 1 198 ? -20.250 21.994 20.897 1.00 37.03 198 SER A C 1
ATOM 1549 O O . SER A 1 198 ? -20.153 21.324 19.866 1.00 37.03 198 SER A O 1
ATOM 1551 N N . PRO A 1 199 ? -20.903 21.525 21.974 1.00 40.34 199 PRO A N 1
ATOM 1552 C CA . PRO A 1 199 ? -21.439 20.174 22.067 1.00 40.34 199 PRO A CA 1
ATOM 1553 C C . PRO A 1 199 ? -22.915 20.129 21.645 1.00 40.34 199 PRO A C 1
ATOM 1555 O O . PRO A 1 199 ? -23.768 20.085 22.513 1.00 40.34 199 PRO A O 1
ATOM 1558 N N . ASP A 1 200 ? -23.235 20.120 20.348 1.00 38.16 200 ASP A N 1
ATOM 1559 C CA . ASP A 1 200 ? -24.632 19.932 19.898 1.00 38.16 200 ASP A CA 1
ATOM 1560 C C . ASP A 1 200 ? -24.732 19.175 18.557 1.00 38.16 200 ASP A C 1
ATOM 1562 O O . ASP A 1 200 ? -25.251 19.665 17.557 1.00 38.16 200 ASP A O 1
ATOM 1566 N N . SER A 1 201 ? -24.241 17.931 18.518 1.00 41.78 201 SER A N 1
ATOM 1567 C CA . SER A 1 201 ? -24.717 16.953 17.527 1.00 41.78 201 SER A CA 1
ATOM 1568 C C . SER A 1 201 ? -24.882 15.580 18.185 1.00 41.78 201 SER A C 1
ATOM 1570 O O . SER A 1 201 ? -23.936 15.030 18.752 1.00 41.78 201 SER A O 1
ATOM 1572 N N . SER A 1 202 ? -26.107 15.046 18.167 1.00 41.94 202 SER A N 1
ATOM 1573 C CA . SER A 1 202 ? -26.491 13.856 18.944 1.00 41.94 202 SER A CA 1
ATOM 1574 C C . SER A 1 202 ? -25.751 12.585 18.516 1.00 41.94 202 SER A C 1
ATOM 1576 O O . SER A 1 202 ? -25.471 11.737 19.349 1.00 41.94 202 SER A O 1
ATOM 1578 N N . LEU A 1 203 ? -25.325 12.488 17.253 1.00 38.53 203 LEU A N 1
ATOM 1579 C CA . LEU A 1 203 ? -24.582 11.329 16.748 1.00 38.53 203 LEU A CA 1
ATOM 1580 C C . LEU A 1 203 ? -23.125 11.293 17.250 1.00 38.53 203 LEU A C 1
ATOM 1582 O O . LEU A 1 203 ? -22.586 10.232 17.560 1.00 38.53 203 LEU A O 1
ATOM 1586 N N . ALA A 1 204 ? -22.487 12.463 17.381 1.00 43.34 204 ALA A N 1
ATOM 1587 C CA . ALA A 1 204 ? -21.174 12.572 18.010 1.00 43.34 204 ALA A CA 1
ATOM 1588 C C . ALA A 1 204 ? -21.278 12.370 19.527 1.00 43.34 204 ALA A C 1
ATOM 1590 O O . ALA A 1 204 ? -20.367 11.806 20.124 1.00 43.34 204 ALA A O 1
ATOM 1591 N N . ALA A 1 205 ? -22.393 12.780 20.142 1.00 43.22 205 ALA A N 1
ATOM 1592 C CA . ALA A 1 205 ? -22.670 12.544 21.555 1.00 43.22 205 ALA A CA 1
ATOM 1593 C C . ALA A 1 205 ? -22.892 11.057 21.881 1.00 43.22 205 ALA A C 1
ATOM 1595 O O . ALA A 1 205 ? -22.484 10.638 22.958 1.00 43.22 205 ALA A O 1
ATOM 1596 N N . ASP A 1 206 ? -23.425 10.249 20.962 1.00 42.16 206 ASP A N 1
ATOM 1597 C CA . ASP A 1 206 ? -23.564 8.799 21.163 1.00 42.16 206 ASP A CA 1
ATOM 1598 C C . ASP A 1 206 ? -22.213 8.067 21.068 1.00 42.16 206 ASP A C 1
ATOM 1600 O O . ASP A 1 206 ? -21.918 7.172 21.864 1.00 42.16 206 ASP A O 1
ATOM 1604 N N . ILE A 1 207 ? -21.327 8.504 20.164 1.00 42.50 207 ILE A N 1
ATOM 1605 C CA . ILE A 1 207 ? -19.975 7.935 20.017 1.00 42.50 207 ILE A CA 1
ATOM 1606 C C . ILE A 1 207 ? -19.027 8.430 21.132 1.00 42.50 207 ILE A C 1
ATOM 1608 O O . ILE A 1 207 ? -18.243 7.647 21.668 1.00 42.50 207 ILE A O 1
ATOM 1612 N N . LEU A 1 208 ? -19.117 9.701 21.549 1.00 43.34 208 LEU A N 1
ATOM 1613 C CA . LEU A 1 208 ? -18.357 10.263 22.683 1.00 43.34 208 LEU A CA 1
ATOM 1614 C C . LEU A 1 208 ? -18.957 9.906 24.053 1.00 43.34 208 LEU A C 1
ATOM 1616 O O . LEU A 1 208 ? -18.233 9.888 25.050 1.00 43.34 208 LEU A O 1
ATOM 1620 N N . GLY A 1 209 ? -20.254 9.612 24.128 1.00 40.09 209 GLY A N 1
ATOM 1621 C CA . GLY A 1 209 ? -20.960 9.214 25.349 1.00 40.09 209 GLY A CA 1
ATOM 1622 C C . GLY A 1 209 ? -20.488 7.865 25.885 1.00 40.09 209 GLY A C 1
ATOM 1623 O O . GLY A 1 209 ? -20.397 7.684 27.097 1.00 40.09 209 GLY A O 1
ATOM 1624 N N . LEU A 1 210 ? -20.054 6.965 24.998 1.00 40.41 210 LEU A N 1
ATOM 1625 C CA . LEU A 1 210 ? -19.399 5.708 25.371 1.00 40.41 210 LEU A CA 1
ATOM 1626 C C . LEU A 1 210 ? -17.971 5.907 25.911 1.00 40.41 210 LEU A C 1
ATOM 1628 O O . LEU A 1 210 ? -17.496 5.088 26.695 1.00 40.41 210 LEU A O 1
ATOM 1632 N N . ALA A 1 211 ? -17.296 7.003 25.549 1.00 38.41 211 ALA A N 1
ATOM 1633 C CA . ALA A 1 211 ? -15.940 7.309 26.010 1.00 38.41 211 ALA A CA 1
ATOM 1634 C C . ALA A 1 211 ? -15.901 8.043 27.367 1.00 38.41 211 ALA A C 1
ATOM 1636 O O . ALA A 1 211 ? -14.896 7.979 28.068 1.00 38.41 211 ALA A O 1
ATOM 1637 N N . LYS A 1 212 ? -16.988 8.717 27.772 1.00 35.84 212 LYS A N 1
ATOM 1638 C CA . LYS A 1 212 ? -17.052 9.522 29.011 1.00 35.84 212 LYS A CA 1
ATOM 1639 C C . LYS A 1 212 ? -17.432 8.749 30.283 1.00 35.84 212 LYS A C 1
ATOM 1641 O O . LYS A 1 212 ? -17.518 9.357 31.345 1.00 35.84 212 LYS A O 1
ATOM 1646 N N . LEU A 1 213 ? -17.650 7.435 30.210 1.00 33.94 213 LEU A N 1
ATOM 1647 C CA . LEU A 1 213 ? -18.092 6.628 31.359 1.00 33.94 213 LEU A CA 1
ATOM 1648 C C . LEU A 1 213 ? -16.963 6.049 32.231 1.00 33.94 213 LEU A C 1
ATOM 1650 O O . LEU A 1 213 ? -17.253 5.300 33.161 1.00 33.94 213 LEU A O 1
ATOM 1654 N N . TYR A 1 214 ? -15.699 6.409 31.996 1.00 42.97 214 TYR A N 1
ATOM 1655 C CA . TYR A 1 214 ? -14.583 5.909 32.804 1.00 42.97 214 TYR A CA 1
ATOM 1656 C C . TYR A 1 214 ? -13.610 7.039 33.168 1.00 42.97 214 TYR A C 1
ATOM 1658 O O . TYR A 1 214 ? -13.027 7.632 32.262 1.00 42.97 214 TYR A O 1
ATOM 1666 N N . PRO A 1 215 ? -13.441 7.368 34.464 1.00 35.25 215 PRO A N 1
ATOM 1667 C CA . PRO A 1 215 ? -12.463 8.361 34.891 1.00 35.25 215 PRO A CA 1
ATOM 1668 C C . PRO A 1 215 ? -11.033 7.838 34.705 1.00 35.25 215 PRO A C 1
ATOM 1670 O O . PRO A 1 215 ? -10.777 6.636 34.822 1.00 35.25 215 PRO A O 1
ATOM 1673 N N . ASP A 1 216 ? -10.124 8.772 34.426 1.00 37.31 216 ASP A N 1
ATOM 1674 C CA . ASP A 1 216 ? -8.684 8.565 34.285 1.00 37.31 216 ASP A CA 1
ATOM 1675 C C . ASP A 1 216 ? -8.097 7.716 35.422 1.00 37.31 216 ASP A C 1
ATOM 1677 O O . ASP A 1 216 ? -8.391 7.933 36.601 1.00 37.31 216 ASP A O 1
ATOM 1681 N N . SER A 1 217 ? -7.209 6.781 35.071 1.00 34.59 217 SER A N 1
ATOM 1682 C CA . SER A 1 217 ? -6.306 6.140 36.029 1.00 34.59 217 SER A CA 1
ATOM 1683 C C . SER A 1 217 ? -4.862 6.560 35.725 1.00 34.59 217 SER A C 1
ATOM 1685 O O . SER A 1 217 ? -4.474 6.558 34.551 1.00 34.59 217 SER A O 1
ATOM 1687 N N . PRO A 1 218 ? -4.081 6.967 36.743 1.00 36.06 218 PRO A N 1
ATOM 1688 C CA . PRO A 1 218 ? -2.785 7.592 36.557 1.00 36.06 218 PRO A CA 1
ATOM 1689 C C . PRO A 1 218 ? -1.679 6.540 36.599 1.00 36.06 218 PRO A C 1
ATOM 1691 O O . PRO A 1 218 ? -1.322 6.090 37.676 1.00 36.06 218 PRO A O 1
ATOM 1694 N N . ASP A 1 219 ? -1.073 6.230 35.457 1.00 34.12 219 ASP A N 1
ATOM 1695 C CA . ASP A 1 219 ? 0.234 5.566 35.428 1.00 34.12 219 ASP A CA 1
ATOM 1696 C C . ASP A 1 219 ? 1.193 6.399 34.578 1.00 34.12 219 ASP A C 1
ATOM 1698 O O . ASP A 1 219 ? 1.305 6.270 33.357 1.00 34.12 219 ASP A O 1
ATOM 1702 N N . SER A 1 220 ? 1.853 7.324 35.275 1.00 37.22 220 SER A N 1
ATOM 1703 C CA . SER A 1 220 ? 3.025 8.048 34.797 1.00 37.22 220 SER A CA 1
ATOM 1704 C C . SER A 1 220 ? 4.262 7.230 35.161 1.00 37.22 220 SER A C 1
ATOM 1706 O O . SER A 1 220 ? 4.853 7.460 36.212 1.00 37.22 220 SER A O 1
ATOM 1708 N N . GLU A 1 221 ? 4.669 6.282 34.320 1.00 34.56 221 GLU A N 1
ATOM 1709 C CA . GLU A 1 221 ? 6.023 5.728 34.417 1.00 34.56 221 GLU A CA 1
ATOM 1710 C C . GLU A 1 221 ? 6.965 6.484 33.477 1.00 34.56 221 GLU A C 1
ATOM 1712 O O . GLU A 1 221 ? 6.791 6.540 32.256 1.00 34.56 221 GLU A O 1
ATOM 1717 N N . GLN A 1 222 ? 7.943 7.127 34.111 1.00 34.62 222 GLN A N 1
ATOM 1718 C CA . GLN A 1 222 ? 9.064 7.823 33.503 1.00 34.62 222 GLN A CA 1
ATOM 1719 C C . GLN A 1 222 ? 9.943 6.808 32.768 1.00 34.62 222 GLN A C 1
ATOM 1721 O O . GLN A 1 222 ? 10.421 5.856 33.375 1.00 34.62 222 GLN A O 1
ATOM 1726 N N . PHE A 1 223 ? 10.190 7.034 31.478 1.00 31.95 223 PHE A N 1
ATOM 1727 C CA . PHE A 1 223 ? 11.267 6.356 30.761 1.00 31.95 223 PHE A CA 1
ATOM 1728 C C . PHE A 1 223 ? 12.407 7.340 30.521 1.00 31.95 223 PHE A C 1
ATOM 1730 O O . PHE A 1 223 ? 12.217 8.412 29.944 1.00 31.95 223 PHE A O 1
ATOM 1737 N N . GLU A 1 224 ? 13.577 6.950 31.020 1.00 30.67 224 GLU A N 1
ATOM 1738 C CA . GLU A 1 224 ? 14.848 7.651 30.916 1.00 30.67 224 GLU A CA 1
ATOM 1739 C C . GLU A 1 224 ? 15.286 7.827 29.453 1.00 30.67 224 GLU A C 1
ATOM 1741 O O . GLU A 1 224 ? 15.190 6.925 28.619 1.00 30.67 224 GLU A O 1
ATOM 1746 N N . ASN A 1 225 ? 15.785 9.031 29.167 1.00 30.72 225 ASN A N 1
ATOM 1747 C CA . ASN A 1 225 ? 16.413 9.424 27.913 1.00 30.72 225 ASN A CA 1
ATOM 1748 C C . ASN A 1 225 ? 17.727 8.658 27.699 1.00 30.72 225 ASN A C 1
ATOM 1750 O O . ASN A 1 225 ? 18.701 8.919 28.400 1.00 30.72 225 ASN A O 1
ATOM 1754 N N . ASN A 1 226 ? 17.799 7.830 26.657 1.00 31.17 226 ASN A N 1
ATOM 1755 C CA . ASN A 1 226 ? 19.076 7.437 26.061 1.00 31.17 226 ASN A CA 1
ATOM 1756 C C . ASN A 1 226 ? 19.346 8.331 24.844 1.00 31.17 226 ASN A C 1
ATOM 1758 O O . ASN A 1 226 ? 18.700 8.193 23.805 1.00 31.17 226 ASN A O 1
ATOM 1762 N N . GLN A 1 227 ? 20.284 9.271 24.990 1.00 31.88 227 GLN A N 1
ATOM 1763 C CA . GLN A 1 227 ? 20.852 10.013 23.864 1.00 31.88 227 GLN A CA 1
ATOM 1764 C C . GLN A 1 227 ? 21.796 9.109 23.054 1.00 31.88 227 GLN A C 1
ATOM 1766 O O . GLN A 1 227 ? 22.549 8.338 23.654 1.00 31.88 227 GLN A O 1
ATOM 1771 N N . PRO A 1 228 ? 21.809 9.207 21.714 1.00 35.94 228 PRO A N 1
ATOM 1772 C CA . PRO A 1 228 ? 22.829 8.566 20.904 1.00 35.94 228 PRO A CA 1
ATOM 1773 C C . PRO A 1 228 ? 24.130 9.379 20.925 1.00 35.94 228 PRO A C 1
ATOM 1775 O O . PRO A 1 228 ? 24.122 10.606 20.870 1.00 35.94 228 PRO A O 1
ATOM 1778 N N . VAL A 1 229 ? 25.234 8.642 21.022 1.00 36.81 229 VAL A N 1
ATOM 1779 C CA . VAL A 1 229 ? 26.621 9.111 20.984 1.00 36.81 229 VAL A CA 1
ATOM 1780 C C . VAL A 1 229 ? 26.976 9.515 19.550 1.00 36.81 229 VAL A C 1
ATOM 1782 O O . VAL A 1 229 ? 26.746 8.743 18.620 1.00 36.81 229 VAL A O 1
ATOM 1785 N N . ASP A 1 230 ? 27.519 10.722 19.386 1.00 31.70 230 ASP A N 1
ATOM 1786 C CA . ASP A 1 230 ? 28.067 11.232 18.128 1.00 31.70 230 ASP A CA 1
ATOM 1787 C C . ASP A 1 230 ? 29.369 10.502 17.763 1.00 31.70 230 ASP A C 1
ATOM 1789 O O . ASP A 1 230 ? 30.312 10.499 18.555 1.00 31.70 230 ASP A O 1
ATOM 1793 N N . ASP A 1 231 ? 29.452 9.969 16.540 1.00 36.72 231 ASP A N 1
ATOM 1794 C CA . ASP A 1 231 ? 30.716 9.553 15.920 1.00 36.72 231 ASP A CA 1
ATOM 1795 C C . ASP A 1 231 ? 31.059 10.452 14.711 1.00 36.72 231 ASP A C 1
ATOM 1797 O O . ASP A 1 231 ? 30.168 10.877 13.965 1.00 36.72 231 ASP A O 1
ATOM 1801 N N . PRO A 1 232 ? 32.351 10.772 14.494 1.00 41.59 232 PRO A N 1
ATOM 1802 C CA . PRO A 1 232 ? 32.771 11.850 13.607 1.00 41.59 232 PRO A CA 1
ATOM 1803 C C . PRO A 1 232 ? 32.821 11.456 12.124 1.00 41.59 232 PRO A C 1
ATOM 1805 O O . PRO A 1 232 ? 33.406 10.453 11.714 1.00 41.59 232 PRO A O 1
ATOM 1808 N N . ILE A 1 233 ? 32.282 12.351 11.294 1.00 33.59 233 ILE A N 1
ATOM 1809 C CA . ILE A 1 233 ? 32.340 12.315 9.830 1.00 33.59 233 ILE A CA 1
ATOM 1810 C C . ILE A 1 233 ? 33.776 12.577 9.359 1.00 33.59 233 ILE A C 1
ATOM 1812 O O . ILE A 1 233 ? 34.338 13.646 9.597 1.00 33.59 233 ILE A O 1
ATOM 1816 N N . THR A 1 234 ? 34.348 11.627 8.616 1.00 33.81 234 THR A N 1
ATOM 1817 C CA . THR A 1 234 ? 35.591 11.828 7.858 1.00 33.81 234 THR A CA 1
ATOM 1818 C C . THR A 1 234 ? 35.243 12.262 6.431 1.00 33.81 234 THR A C 1
ATOM 1820 O O . THR A 1 234 ? 34.561 11.544 5.705 1.00 33.81 234 THR A O 1
ATOM 1823 N N . GLN A 1 235 ? 35.691 13.452 6.028 1.00 32.22 235 GLN A N 1
ATOM 1824 C CA . GLN A 1 235 ? 35.578 13.952 4.656 1.00 32.22 235 GLN A CA 1
ATOM 1825 C C . GLN A 1 235 ? 36.759 13.444 3.817 1.00 32.22 235 GLN A C 1
ATOM 1827 O O . GLN A 1 235 ? 37.911 13.648 4.194 1.00 32.22 235 GLN A O 1
ATOM 1832 N N . SER A 1 236 ? 36.491 12.861 2.644 1.00 33.00 236 SER A N 1
ATOM 1833 C CA . SER A 1 236 ? 37.496 12.729 1.582 1.00 33.00 236 SER A CA 1
ATOM 1834 C C . SER A 1 236 ? 36.945 13.253 0.262 1.00 33.00 236 SER A C 1
ATOM 1836 O O . SER A 1 236 ? 35.923 12.780 -0.235 1.00 33.00 236 SER A O 1
ATOM 1838 N N . ALA A 1 237 ? 37.650 14.239 -0.283 1.00 32.34 237 ALA A N 1
ATOM 1839 C CA . ALA A 1 237 ? 37.411 14.855 -1.574 1.00 32.34 237 ALA A CA 1
ATOM 1840 C C . ALA A 1 237 ? 37.675 13.885 -2.736 1.00 32.34 237 ALA A C 1
ATOM 1842 O O . ALA A 1 237 ? 38.622 13.101 -2.705 1.00 32.34 237 ALA A O 1
ATOM 1843 N N . GLY A 1 238 ? 36.879 14.010 -3.796 1.00 31.02 238 GLY A N 1
ATOM 1844 C CA . GLY A 1 238 ? 37.100 13.343 -5.073 1.00 31.02 238 GLY A CA 1
ATOM 1845 C C . GLY A 1 238 ? 36.446 14.136 -6.197 1.00 31.02 238 GLY A C 1
ATOM 1846 O O . GLY A 1 238 ? 35.230 14.111 -6.350 1.00 31.02 238 GLY A O 1
ATOM 1847 N N . ASN A 1 239 ? 37.277 14.868 -6.941 1.00 32.75 239 ASN A N 1
ATOM 1848 C CA . ASN A 1 239 ? 36.946 15.580 -8.173 1.00 32.75 239 ASN A CA 1
ATOM 1849 C C . ASN A 1 239 ? 36.261 14.666 -9.198 1.00 32.75 239 ASN A C 1
ATOM 1851 O O . ASN A 1 239 ? 36.686 13.526 -9.358 1.00 32.75 239 ASN A O 1
ATOM 1855 N N . ASN A 1 240 ? 35.331 15.213 -9.989 1.00 31.64 240 ASN A N 1
ATOM 1856 C CA . ASN A 1 240 ? 35.253 14.876 -11.411 1.00 31.64 240 ASN A CA 1
ATOM 1857 C C . ASN A 1 240 ? 34.629 15.999 -12.250 1.00 31.64 240 ASN A C 1
ATOM 1859 O O . ASN A 1 240 ? 33.687 16.682 -11.860 1.00 31.64 240 ASN A O 1
ATOM 1863 N N . THR A 1 241 ? 35.262 16.174 -13.400 1.00 32.03 241 THR A N 1
ATOM 1864 C CA . THR A 1 241 ? 35.146 17.199 -14.435 1.00 32.03 241 THR A CA 1
ATOM 1865 C C . THR A 1 241 ? 34.031 16.956 -15.455 1.00 32.03 241 THR A C 1
ATOM 1867 O O . THR A 1 241 ? 33.683 15.810 -15.712 1.00 32.03 241 THR A O 1
ATOM 1870 N N . LEU A 1 242 ? 33.668 18.055 -16.138 1.00 32.09 242 LEU A N 1
ATOM 1871 C CA . LEU A 1 242 ? 33.203 18.178 -17.534 1.00 32.09 242 LEU A CA 1
ATOM 1872 C C . LEU A 1 242 ? 31.867 17.522 -17.931 1.00 32.09 242 LEU A C 1
ATOM 1874 O O . LEU A 1 242 ? 31.768 16.307 -17.969 1.00 32.09 242 LEU A O 1
ATOM 1878 N N . PHE A 1 243 ? 30.911 18.342 -18.387 1.00 35.69 243 PHE A N 1
ATOM 1879 C CA . PHE A 1 243 ? 30.418 18.331 -19.776 1.00 35.69 243 PHE A CA 1
ATOM 1880 C C . PHE A 1 243 ? 29.640 19.629 -20.066 1.00 35.69 243 PHE A C 1
ATOM 1882 O O . PHE A 1 243 ? 28.720 19.993 -19.336 1.00 35.69 243 PHE A O 1
ATOM 1889 N N . ASP A 1 244 ? 30.070 20.323 -21.123 1.00 35.59 244 ASP A N 1
ATOM 1890 C CA . ASP A 1 244 ? 29.320 21.344 -21.859 1.00 35.59 244 ASP A CA 1
ATOM 1891 C C . ASP A 1 244 ? 28.057 20.722 -22.461 1.00 35.59 244 ASP A C 1
ATOM 1893 O O . ASP A 1 244 ? 28.151 19.636 -23.031 1.00 35.59 244 ASP A O 1
ATOM 1897 N N . ASP A 1 245 ? 26.928 21.440 -22.458 1.00 33.75 245 ASP A N 1
ATOM 1898 C CA . ASP A 1 245 ? 25.999 21.293 -23.577 1.00 33.75 245 ASP A CA 1
ATOM 1899 C C . ASP A 1 245 ? 25.145 22.530 -23.873 1.00 33.75 245 ASP A C 1
ATOM 1901 O O . ASP A 1 245 ? 24.642 23.245 -23.003 1.00 33.75 245 ASP A O 1
ATOM 1905 N N . LYS A 1 246 ? 25.050 22.767 -25.181 1.00 33.53 246 LYS A N 1
ATOM 1906 C CA . LYS A 1 246 ? 24.484 23.920 -25.875 1.00 33.53 246 LYS A CA 1
ATOM 1907 C C . LYS A 1 246 ? 22.961 23.981 -25.773 1.00 33.53 246 LYS A C 1
ATOM 1909 O O . LYS A 1 246 ? 22.260 22.997 -25.980 1.00 33.53 246 LYS A O 1
ATOM 1914 N N . VAL A 1 247 ? 22.463 25.201 -25.595 1.00 40.72 247 VAL A N 1
ATOM 1915 C CA . VAL A 1 247 ? 21.058 25.592 -25.764 1.00 40.72 247 VAL A CA 1
ATOM 1916 C C . VAL A 1 247 ? 20.739 25.762 -27.258 1.00 40.72 247 VAL A C 1
ATOM 1918 O O . VAL A 1 247 ? 21.452 26.515 -27.925 1.00 40.72 247 VAL A O 1
ATOM 1921 N N . PRO A 1 248 ? 19.664 25.157 -27.797 1.00 45.66 248 PRO A N 1
ATOM 1922 C CA . PRO A 1 248 ? 19.039 25.623 -29.028 1.00 45.66 248 PRO A CA 1
ATOM 1923 C C . PRO A 1 248 ? 17.798 26.499 -28.742 1.00 45.66 248 PRO A C 1
ATOM 1925 O O . PRO A 1 248 ? 17.146 26.330 -27.708 1.00 45.66 248 PRO A O 1
ATOM 1928 N N . PRO A 1 249 ? 17.476 27.454 -29.635 1.00 45.38 249 PRO A N 1
ATOM 1929 C CA . PRO A 1 249 ? 16.437 28.454 -29.414 1.00 45.38 249 PRO A CA 1
ATOM 1930 C C . PRO A 1 249 ? 15.018 27.943 -29.701 1.00 45.38 249 PRO A C 1
ATOM 1932 O O . PRO A 1 249 ? 14.804 26.974 -30.429 1.00 45.38 249 PRO A O 1
ATOM 1935 N N . ALA A 1 250 ? 14.064 28.659 -29.108 1.00 40.59 250 ALA A N 1
ATOM 1936 C CA . ALA A 1 250 ? 12.625 28.518 -29.265 1.00 40.59 250 ALA A CA 1
ATOM 1937 C C . ALA A 1 250 ? 12.120 29.009 -30.634 1.00 40.59 250 ALA A C 1
ATOM 1939 O O . ALA A 1 250 ? 12.705 29.923 -31.207 1.00 40.59 250 ALA A O 1
ATOM 1940 N N . ASP A 1 251 ? 11.029 28.392 -31.109 1.00 33.28 251 ASP A N 1
ATOM 1941 C CA . ASP A 1 251 ? 9.803 29.028 -31.640 1.00 33.28 251 ASP A CA 1
ATOM 1942 C C . ASP A 1 251 ? 9.138 28.162 -32.717 1.00 33.28 251 ASP A C 1
ATOM 1944 O O . ASP A 1 251 ? 9.749 27.850 -33.732 1.00 33.28 251 ASP A O 1
ATOM 1948 N N . THR A 1 252 ? 7.868 27.778 -32.525 1.00 33.56 252 THR A N 1
ATOM 1949 C CA . THR A 1 252 ? 6.687 28.324 -33.240 1.00 33.56 252 THR A CA 1
ATOM 1950 C C . THR A 1 252 ? 5.428 27.531 -32.858 1.00 33.56 252 THR A C 1
ATOM 1952 O O . THR A 1 252 ? 5.345 26.323 -33.066 1.00 33.56 252 THR A O 1
ATOM 1955 N N . PHE A 1 253 ? 4.422 28.214 -32.302 1.00 35.25 253 PHE A N 1
ATOM 1956 C CA . PHE A 1 253 ? 3.085 27.663 -32.061 1.00 35.25 253 PHE A CA 1
ATOM 1957 C C . PHE A 1 253 ? 2.180 27.935 -33.271 1.00 35.25 253 PHE A C 1
ATOM 1959 O O . PHE A 1 253 ? 2.021 29.083 -33.684 1.00 35.25 253 PHE A O 1
ATOM 1966 N N . HIS A 1 254 ? 1.550 26.886 -33.803 1.00 34.16 254 HIS A N 1
ATOM 1967 C CA . HIS A 1 254 ? 0.462 26.988 -34.775 1.00 34.16 254 HIS A CA 1
ATOM 1968 C C . HIS A 1 254 ? -0.893 27.026 -34.056 1.00 34.16 254 HIS A C 1
ATOM 1970 O O . HIS A 1 254 ? -1.269 26.082 -33.362 1.00 34.16 254 HIS A O 1
ATOM 1976 N N . SER A 1 255 ? -1.641 28.112 -34.252 1.00 34.56 255 SER A N 1
ATOM 1977 C CA . SER A 1 255 ? -3.041 28.242 -33.838 1.00 34.56 255 SER A CA 1
ATOM 1978 C C . SER A 1 255 ? -3.954 27.408 -34.742 1.00 34.56 255 SER A C 1
ATOM 1980 O O . SER A 1 255 ? -3.869 27.503 -35.964 1.00 34.56 255 SER A O 1
ATOM 1982 N N . SER A 1 256 ? -4.853 26.626 -34.140 1.00 37.88 256 SER A N 1
ATOM 1983 C CA . SER A 1 256 ? -5.968 25.955 -34.828 1.00 37.88 256 SER A CA 1
ATOM 1984 C C . SER A 1 256 ? -7.296 26.679 -34.556 1.00 37.88 256 SER A C 1
ATOM 1986 O O . SER A 1 256 ? -7.421 27.334 -33.518 1.00 37.88 256 SER A O 1
ATOM 1988 N N . PRO A 1 257 ? -8.279 26.593 -35.471 1.00 41.25 257 PRO A N 1
ATOM 1989 C CA . PRO A 1 257 ? -9.498 27.391 -35.420 1.00 41.25 257 PRO A CA 1
ATOM 1990 C C . PRO A 1 257 ? -10.564 26.795 -34.490 1.00 41.25 257 PRO A C 1
ATOM 1992 O O . PRO A 1 257 ? -10.717 25.581 -34.368 1.00 41.25 257 PRO A O 1
ATOM 1995 N N . ILE A 1 258 ? -11.315 27.695 -33.860 1.00 36.38 258 ILE A N 1
ATOM 1996 C CA . ILE A 1 258 ? -12.450 27.422 -32.976 1.00 36.38 258 ILE A CA 1
ATOM 1997 C C . ILE A 1 258 ? -13.676 27.095 -33.843 1.00 36.38 258 ILE A C 1
ATOM 1999 O O . ILE A 1 258 ? -14.060 27.903 -34.687 1.00 36.38 258 ILE A O 1
ATOM 2003 N N . LEU A 1 259 ? -14.281 25.921 -33.634 1.00 38.69 259 LEU A N 1
ATOM 2004 C CA . LEU A 1 259 ? -15.593 25.561 -34.176 1.00 38.69 259 LEU A CA 1
ATOM 2005 C C . LEU A 1 259 ? -16.678 25.907 -33.155 1.00 38.69 259 LEU A C 1
ATOM 2007 O O . LEU A 1 259 ? -16.661 25.435 -32.020 1.00 38.69 259 LEU A O 1
ATOM 2011 N N . ASP A 1 260 ? -17.604 26.745 -33.603 1.00 35.41 260 ASP A N 1
ATOM 2012 C CA . ASP A 1 260 ? -18.782 27.214 -32.886 1.00 35.41 260 ASP A CA 1
ATOM 2013 C C . ASP A 1 260 ? -19.840 26.098 -32.843 1.00 35.41 260 ASP A C 1
ATOM 2015 O O . ASP A 1 260 ? -20.188 25.516 -33.872 1.00 35.41 260 ASP A O 1
ATOM 2019 N N . SER A 1 261 ? -20.312 25.738 -31.649 1.00 37.97 261 SER A N 1
ATOM 2020 C CA . SER A 1 261 ? -21.359 24.729 -31.443 1.00 37.97 261 SER A CA 1
ATOM 2021 C C . SER A 1 261 ? -22.402 25.293 -30.490 1.00 37.97 261 SER A C 1
ATOM 2023 O O . SER A 1 261 ? -22.161 25.442 -29.294 1.00 37.97 261 SER A O 1
ATOM 2025 N N . THR A 1 262 ? -23.567 25.621 -31.040 1.00 41.53 262 THR A N 1
ATOM 2026 C CA . THR A 1 262 ? -24.725 26.136 -30.306 1.00 41.53 262 THR A CA 1
ATOM 2027 C C . THR A 1 262 ? -25.323 25.036 -29.414 1.00 41.53 262 THR A C 1
ATOM 2029 O O . THR A 1 262 ? -25.647 23.964 -29.932 1.00 41.53 262 THR A O 1
ATOM 2032 N N . PRO A 1 263 ? -25.496 25.249 -28.095 1.00 42.38 263 PRO A N 1
ATOM 2033 C CA . PRO A 1 263 ? -26.064 24.234 -27.217 1.00 42.38 263 PRO A CA 1
ATOM 2034 C C . PRO A 1 263 ? -27.595 24.195 -27.306 1.00 42.38 263 PRO A C 1
ATOM 2036 O O . PRO A 1 263 ? -28.265 25.228 -27.366 1.00 42.38 263 PRO A O 1
ATOM 2039 N N . ALA A 1 264 ? -28.132 22.974 -27.304 1.00 53.84 264 ALA A N 1
ATOM 2040 C CA . ALA A 1 264 ? -29.561 22.690 -27.254 1.00 53.84 264 ALA A CA 1
ATOM 2041 C C . ALA A 1 264 ? -30.192 23.164 -25.931 1.00 53.84 264 ALA A C 1
ATOM 2043 O O . ALA A 1 264 ? -29.535 23.209 -24.890 1.00 53.84 264 ALA A O 1
ATOM 2044 N N . ALA A 1 265 ? -31.475 23.528 -26.000 1.00 50.75 265 ALA A N 1
ATOM 2045 C CA . ALA A 1 265 ? -32.240 24.090 -24.892 1.00 50.75 265 ALA A CA 1
ATOM 2046 C C . ALA A 1 265 ? -32.310 23.136 -23.677 1.00 50.75 265 ALA A C 1
ATOM 2048 O O . ALA A 1 265 ? -32.480 21.931 -23.868 1.00 50.75 265 ALA A O 1
ATOM 2049 N N . PRO A 1 266 ? -32.208 23.655 -22.438 1.00 46.62 266 PRO A N 1
ATOM 2050 C CA . PRO A 1 266 ? -32.239 22.833 -21.234 1.00 46.62 266 PRO A CA 1
ATOM 2051 C C . PRO A 1 266 ? -33.645 22.278 -20.973 1.00 46.62 266 PRO A C 1
ATOM 2053 O O . PRO A 1 266 ? -34.626 23.024 -20.948 1.00 46.62 266 PRO A O 1
ATOM 2056 N N . GLU A 1 267 ? -33.725 20.964 -20.754 1.00 51.00 267 GLU A N 1
ATOM 2057 C CA . GLU A 1 267 ? -34.915 20.296 -20.223 1.00 51.00 267 GLU A CA 1
ATOM 2058 C C . GLU A 1 267 ? -35.259 20.830 -18.823 1.00 51.00 267 GLU A C 1
ATOM 2060 O O . GLU A 1 267 ? -34.390 21.230 -18.045 1.00 51.00 267 GLU A O 1
ATOM 2065 N N . SER A 1 268 ? -36.556 20.879 -18.515 1.00 51.47 268 SER A N 1
ATOM 2066 C CA . SER A 1 268 ? -37.096 21.474 -17.292 1.00 51.47 268 SER A CA 1
ATOM 2067 C C . SER A 1 268 ? -36.576 20.788 -16.026 1.00 51.47 268 SER A C 1
ATOM 2069 O O . SER A 1 268 ? -36.676 19.571 -15.882 1.00 51.47 268 SER A O 1
ATOM 2071 N N . ALA A 1 269 ? -36.099 21.595 -15.075 1.00 55.09 269 ALA A N 1
ATOM 2072 C CA . ALA A 1 269 ? -35.462 21.168 -13.825 1.00 55.09 269 ALA A CA 1
ATOM 2073 C C . ALA A 1 269 ? -36.312 20.249 -12.917 1.00 55.09 269 ALA A C 1
ATOM 2075 O O . ALA A 1 269 ? -35.755 19.580 -12.047 1.00 55.09 269 ALA A O 1
ATOM 2076 N N . ASP A 1 270 ? -37.632 20.186 -13.113 1.00 50.06 270 ASP A N 1
ATOM 2077 C CA . ASP A 1 270 ? -38.514 19.313 -12.330 1.00 50.06 270 ASP A CA 1
ATOM 2078 C C . ASP A 1 270 ? -38.394 17.835 -12.735 1.00 50.06 270 ASP A C 1
ATOM 2080 O O . ASP A 1 270 ? -38.351 16.967 -11.866 1.00 50.06 270 ASP A O 1
ATOM 2084 N N . THR A 1 271 ? -38.212 17.532 -14.025 1.00 54.41 271 THR A N 1
ATOM 2085 C CA . THR A 1 271 ? -38.056 16.149 -14.512 1.00 54.41 271 THR A CA 1
ATOM 2086 C C . THR A 1 271 ? -36.752 15.524 -14.006 1.00 54.41 271 THR A C 1
ATOM 2088 O O . THR A 1 271 ? -36.711 14.370 -13.589 1.00 54.41 271 THR A O 1
ATOM 2091 N N . GLN A 1 272 ? -35.691 16.332 -13.930 1.00 54.88 272 GLN A N 1
ATOM 2092 C CA . GLN A 1 272 ? -34.362 15.901 -13.491 1.00 54.88 272 GLN A CA 1
ATOM 209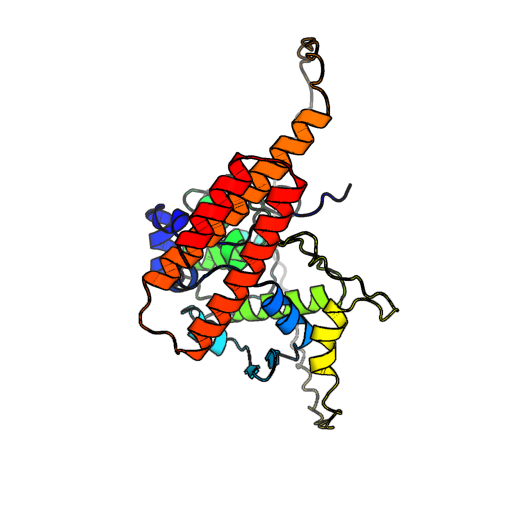3 C C . GLN A 1 272 ? -34.297 15.578 -11.983 1.00 54.88 272 GLN A C 1
ATOM 2095 O O . GLN A 1 272 ? -33.435 14.819 -11.531 1.00 54.88 272 GLN A O 1
ATOM 2100 N N . ARG A 1 273 ? -35.208 16.152 -11.184 1.00 55.75 273 ARG A N 1
ATOM 2101 C CA . ARG A 1 273 ? -35.273 15.946 -9.729 1.00 55.75 273 ARG A CA 1
ATOM 2102 C C . ARG A 1 273 ? -35.981 14.643 -9.357 1.00 55.75 273 ARG A C 1
ATOM 2104 O O . ARG A 1 273 ? -35.591 14.010 -8.371 1.00 55.75 273 ARG A O 1
ATOM 2111 N N . ASP A 1 274 ? -36.973 14.240 -10.143 1.00 55.78 274 ASP A N 1
ATOM 2112 C CA . ASP A 1 274 ? -37.709 12.992 -9.934 1.00 55.78 274 ASP A CA 1
ATOM 2113 C C . ASP A 1 274 ? -36.896 11.765 -10.371 1.00 55.78 274 ASP A C 1
ATOM 2115 O O . ASP A 1 274 ? -36.870 10.767 -9.644 1.00 55.78 274 ASP A O 1
ATOM 2119 N N . ASP A 1 275 ? -36.117 11.868 -11.451 1.00 58.56 275 ASP A N 1
ATOM 2120 C CA . ASP A 1 275 ? -35.234 10.783 -11.907 1.00 58.56 275 ASP A CA 1
ATOM 2121 C C . ASP A 1 275 ? -34.152 10.439 -10.867 1.00 58.56 275 ASP A C 1
ATOM 2123 O O . ASP A 1 275 ? -33.939 9.272 -10.531 1.00 58.56 275 ASP A O 1
ATOM 2127 N N . CYS A 1 276 ? -33.553 11.455 -10.235 1.00 60.34 276 CYS A N 1
ATOM 2128 C CA . CYS A 1 276 ? -32.545 11.263 -9.187 1.00 60.34 276 CYS A CA 1
ATOM 2129 C C . CYS A 1 276 ? -33.105 10.534 -7.947 1.00 60.34 276 CYS A C 1
ATOM 2131 O O . CYS A 1 276 ? -32.430 9.705 -7.328 1.00 60.34 276 CYS A O 1
ATOM 2133 N N . ARG A 1 277 ? -34.370 10.792 -7.590 1.00 61.44 277 ARG A N 1
ATOM 2134 C CA . ARG A 1 277 ? -35.042 10.116 -6.468 1.00 61.44 277 ARG A CA 1
ATOM 2135 C C . ARG A 1 277 ? -35.366 8.660 -6.792 1.00 61.44 277 ARG A C 1
ATOM 2137 O O . ARG A 1 277 ? -35.195 7.797 -5.929 1.00 61.44 277 ARG A O 1
ATOM 2144 N N . VAL A 1 278 ? -35.792 8.372 -8.022 1.00 64.38 278 VAL A N 1
ATOM 2145 C CA . VAL A 1 278 ? -36.076 7.004 -8.486 1.00 64.38 278 VAL A CA 1
ATOM 2146 C C . VAL A 1 278 ? -34.799 6.159 -8.539 1.00 64.38 278 VAL A C 1
ATOM 2148 O O . VAL A 1 278 ? -34.823 4.996 -8.118 1.00 64.38 278 VAL A O 1
ATOM 2151 N N . ASP A 1 279 ? -33.677 6.740 -8.964 1.00 68.81 279 ASP A N 1
ATOM 2152 C CA . ASP A 1 279 ? -32.374 6.066 -8.983 1.00 68.81 279 ASP A CA 1
ATOM 2153 C C . ASP A 1 279 ? -31.846 5.785 -7.572 1.00 68.81 279 ASP A C 1
ATOM 2155 O O . ASP A 1 279 ? -31.351 4.686 -7.295 1.00 68.81 279 ASP A O 1
ATOM 2159 N N . MET A 1 280 ? -32.020 6.732 -6.643 1.00 65.06 280 MET A N 1
ATOM 2160 C CA . MET A 1 280 ? -31.637 6.548 -5.242 1.00 65.06 280 MET A CA 1
ATOM 2161 C C . MET A 1 280 ? -32.428 5.407 -4.590 1.00 65.06 280 MET A C 1
ATOM 2163 O O . MET A 1 280 ? -31.835 4.513 -3.982 1.00 65.06 280 MET A O 1
ATOM 2167 N N . VAL A 1 281 ? -33.752 5.386 -4.774 1.00 61.62 281 VAL A N 1
ATOM 2168 C CA . VAL A 1 281 ? -34.612 4.307 -4.267 1.00 61.62 281 VAL A CA 1
ATOM 2169 C C . VAL A 1 281 ? -34.215 2.970 -4.901 1.00 61.62 281 VAL A C 1
ATOM 217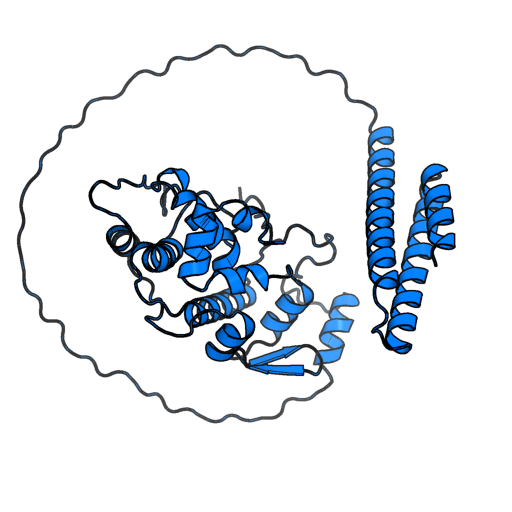1 O O . VAL A 1 281 ? -34.000 1.995 -4.186 1.00 61.62 281 VAL A O 1
ATOM 2174 N N . SER A 1 282 ? -34.004 2.918 -6.217 1.00 67.06 282 SER A N 1
ATOM 2175 C CA . SER A 1 282 ? -33.586 1.692 -6.918 1.00 67.06 282 SER A CA 1
ATOM 2176 C C . SER A 1 282 ? -32.227 1.160 -6.438 1.00 67.06 282 SER A C 1
ATOM 2178 O O . SER A 1 282 ? -32.035 -0.052 -6.324 1.00 67.06 282 SER A O 1
ATOM 2180 N N . SER A 1 283 ? -31.285 2.046 -6.106 1.00 68.56 283 SER A N 1
ATOM 2181 C CA . SER A 1 283 ? -29.977 1.688 -5.543 1.00 68.56 283 SER A CA 1
ATOM 2182 C C . SER A 1 283 ? -30.095 1.076 -4.141 1.00 68.56 283 SER A C 1
ATOM 2184 O O . SER A 1 283 ? -29.500 0.027 -3.876 1.00 68.56 283 SER A O 1
ATOM 2186 N N . ILE A 1 284 ? -30.914 1.672 -3.266 1.00 67.69 284 ILE A N 1
ATOM 2187 C CA . ILE A 1 284 ? -31.178 1.160 -1.909 1.00 67.69 284 ILE A CA 1
ATOM 2188 C C . ILE A 1 284 ? -31.820 -0.231 -1.978 1.00 67.69 284 ILE A C 1
ATOM 2190 O O . ILE A 1 284 ? -31.358 -1.163 -1.317 1.00 67.69 284 ILE A O 1
ATOM 2194 N N . LEU A 1 285 ? -32.826 -0.401 -2.840 1.00 65.25 285 LEU A N 1
ATOM 2195 C CA . LEU A 1 285 ? -33.532 -1.672 -3.018 1.00 65.25 285 LEU A CA 1
ATOM 2196 C C . LEU A 1 285 ? -32.587 -2.787 -3.501 1.00 65.25 285 LEU A C 1
ATOM 2198 O O . LEU A 1 285 ? -32.614 -3.898 -2.971 1.00 65.25 285 LEU A O 1
ATOM 2202 N N . ASN A 1 286 ? -31.690 -2.483 -4.445 1.00 67.31 286 ASN A N 1
ATOM 2203 C CA . ASN A 1 286 ? -30.697 -3.442 -4.938 1.00 67.31 286 ASN A CA 1
ATOM 2204 C C . ASN A 1 286 ? -29.679 -3.852 -3.860 1.00 67.31 286 ASN A C 1
ATOM 2206 O O . ASN A 1 286 ? -29.284 -5.021 -3.801 1.00 67.31 286 ASN A O 1
ATOM 2210 N N . LYS A 1 287 ? -29.247 -2.918 -3.001 1.00 66.62 287 LYS A N 1
ATOM 2211 C CA . LYS A 1 287 ? -28.343 -3.218 -1.876 1.00 66.62 287 LYS A CA 1
ATOM 2212 C C . LYS A 1 287 ? -29.023 -4.121 -0.844 1.00 66.62 287 LYS A C 1
ATOM 2214 O O . LYS A 1 287 ? -28.433 -5.129 -0.453 1.00 66.62 287 LYS A O 1
ATOM 2219 N N . LEU A 1 288 ? -30.275 -3.825 -0.489 1.00 66.62 288 LEU A N 1
ATOM 2220 C CA . LEU A 1 288 ? -31.080 -4.652 0.415 1.00 66.62 288 LEU A CA 1
ATOM 2221 C C . LEU A 1 288 ? -31.263 -6.071 -0.129 1.00 66.62 288 LEU A C 1
ATOM 2223 O O . LEU A 1 288 ? -31.015 -7.047 0.573 1.00 66.62 288 LEU A O 1
ATOM 2227 N N . GLN A 1 289 ? -31.612 -6.211 -1.408 1.00 69.50 289 GLN A N 1
ATOM 2228 C CA . GLN A 1 289 ? -31.833 -7.522 -2.017 1.00 69.50 289 GLN A CA 1
ATOM 2229 C C . GLN A 1 289 ? -30.557 -8.387 -2.044 1.00 69.50 289 GLN A C 1
ATOM 2231 O O . GLN A 1 289 ? -30.627 -9.603 -1.843 1.00 69.50 289 GLN A O 1
ATOM 2236 N N . ARG A 1 290 ? -29.377 -7.777 -2.237 1.00 64.88 290 ARG A N 1
ATOM 2237 C CA . ARG A 1 290 ? -28.082 -8.475 -2.130 1.00 64.88 290 ARG A CA 1
ATOM 2238 C C . ARG A 1 290 ? -27.783 -8.908 -0.696 1.00 64.88 290 ARG A C 1
ATOM 2240 O O . ARG A 1 290 ? -27.369 -10.050 -0.506 1.00 64.88 290 ARG A O 1
ATOM 2247 N N . ALA A 1 291 ? -28.039 -8.044 0.287 1.00 61.81 291 ALA A N 1
ATOM 2248 C CA . ALA A 1 291 ? -27.879 -8.377 1.701 1.00 61.81 291 ALA A CA 1
ATOM 2249 C C . ALA A 1 291 ? -28.776 -9.563 2.097 1.00 61.81 291 ALA A C 1
ATOM 2251 O O . ALA A 1 291 ? -28.298 -10.525 2.692 1.00 61.81 291 ALA A O 1
ATOM 2252 N N . PHE A 1 292 ? -30.037 -9.575 1.654 1.00 63.47 292 PHE A N 1
ATOM 2253 C CA . PHE A 1 292 ? -30.954 -10.696 1.884 1.00 63.47 292 PHE A CA 1
ATOM 2254 C C . PHE A 1 292 ? -30.507 -12.002 1.238 1.00 63.47 292 PHE A C 1
ATOM 2256 O O . PHE A 1 292 ? -30.634 -13.070 1.839 1.00 63.47 292 PHE A O 1
ATOM 2263 N N . LYS A 1 293 ? -29.977 -11.939 0.014 1.00 65.81 293 LYS A N 1
ATOM 2264 C CA . LYS A 1 293 ? -29.458 -13.128 -0.666 1.00 65.81 293 LYS A CA 1
ATOM 2265 C C . LYS A 1 293 ? -28.235 -13.698 0.060 1.00 65.81 293 LYS A C 1
ATOM 2267 O O . LYS A 1 293 ? -28.115 -14.915 0.151 1.00 65.81 293 LYS A O 1
ATOM 2272 N N . ALA A 1 294 ? -27.374 -12.834 0.601 1.00 57.69 294 ALA A N 1
ATOM 2273 C CA . ALA A 1 294 ? -26.241 -13.240 1.430 1.00 57.69 294 ALA A CA 1
ATOM 2274 C C . ALA A 1 294 ? -26.699 -13.848 2.769 1.00 57.69 294 ALA A C 1
ATOM 2276 O O . ALA A 1 294 ? -26.176 -14.878 3.181 1.00 57.69 294 ALA A O 1
ATOM 2277 N N . LEU A 1 295 ? -27.733 -13.278 3.394 1.00 61.03 295 LEU A N 1
ATOM 2278 C CA . LEU A 1 295 ? -28.319 -13.783 4.640 1.00 61.03 295 LEU A CA 1
ATOM 2279 C C . LEU A 1 295 ? -28.969 -15.160 4.486 1.00 61.03 295 LEU A C 1
ATOM 2281 O O . LEU A 1 295 ? -28.746 -16.035 5.317 1.00 61.03 295 LEU A O 1
ATOM 2285 N N . LYS A 1 296 ? -29.726 -15.387 3.405 1.00 62.06 296 LYS A N 1
ATOM 2286 C CA . LYS A 1 296 ? -30.342 -16.698 3.121 1.00 62.06 296 LYS A CA 1
ATOM 2287 C C . LYS A 1 296 ? -29.319 -17.793 2.807 1.00 62.06 296 LYS A C 1
ATOM 2289 O O . LYS A 1 296 ? -29.653 -18.966 2.927 1.00 62.06 296 LYS A O 1
ATOM 2294 N N . ALA A 1 297 ? -28.101 -17.433 2.407 1.00 58.81 297 ALA A N 1
ATOM 2295 C CA . ALA A 1 297 ? -27.044 -18.388 2.087 1.00 58.81 297 ALA A CA 1
ATOM 2296 C C . ALA A 1 297 ? -26.230 -18.850 3.314 1.00 58.81 297 ALA A C 1
ATOM 2298 O O . ALA A 1 297 ? -25.377 -19.723 3.165 1.00 58.81 297 ALA A O 1
ATOM 2299 N N . TRP A 1 298 ? -26.463 -18.294 4.510 1.00 66.75 298 TRP A N 1
ATOM 2300 C CA . TRP A 1 298 ? -25.616 -18.537 5.683 1.00 66.75 298 TRP A CA 1
ATOM 2301 C C . TRP A 1 298 ? -26.385 -19.103 6.887 1.00 66.75 298 TRP A C 1
ATOM 2303 O O . TRP A 1 298 ? -27.063 -18.387 7.619 1.00 66.75 298 TRP A O 1
ATOM 2313 N N . GLU A 1 299 ? -26.199 -20.404 7.140 1.00 55.47 299 GLU A N 1
ATOM 2314 C CA . GLU A 1 299 ? -26.796 -21.155 8.261 1.00 55.47 299 GLU A CA 1
ATOM 2315 C C . GLU A 1 299 ? -26.148 -20.874 9.638 1.00 55.47 299 GLU A C 1
ATOM 2317 O O . GLU A 1 299 ? -26.648 -21.338 10.659 1.00 55.47 299 GLU A O 1
ATOM 2322 N N . ALA A 1 300 ? -25.054 -20.105 9.704 1.00 55.75 300 ALA A N 1
ATOM 2323 C CA . ALA A 1 300 ? -24.164 -20.063 10.874 1.00 55.75 300 ALA A CA 1
ATOM 2324 C C . ALA A 1 300 ? -24.431 -18.949 11.915 1.00 55.75 300 ALA A C 1
ATOM 2326 O O . ALA A 1 300 ? -23.689 -18.846 12.892 1.00 55.75 300 ALA A O 1
ATOM 2327 N N . PHE A 1 301 ? -25.451 -18.100 11.749 1.00 69.69 301 PHE A N 1
ATOM 2328 C CA . PHE A 1 301 ? -25.715 -17.022 12.713 1.00 69.69 301 PHE A CA 1
ATOM 2329 C C . PHE A 1 301 ? -26.549 -17.466 13.919 1.00 69.69 301 PHE A C 1
ATOM 2331 O O . PHE A 1 301 ? -27.501 -18.236 13.795 1.00 69.69 301 PHE A O 1
ATOM 2338 N N . THR A 1 302 ? -26.226 -16.902 15.088 1.00 77.94 302 THR A N 1
ATOM 2339 C CA . THR A 1 302 ? -27.049 -17.036 16.298 1.00 77.94 302 THR A CA 1
ATOM 2340 C C . THR A 1 302 ? -28.420 -16.376 16.100 1.00 77.94 302 THR A C 1
ATOM 2342 O O . THR A 1 302 ? -28.532 -15.379 15.385 1.00 77.94 302 THR A O 1
ATOM 2345 N N . GLU A 1 303 ? -29.465 -16.890 16.756 1.00 75.12 303 GLU A N 1
ATOM 2346 C CA . GLU A 1 303 ? -30.830 -16.330 16.678 1.00 75.12 303 GLU A CA 1
ATOM 2347 C C . GLU A 1 303 ? -30.896 -14.844 17.077 1.00 75.12 303 GLU A C 1
ATOM 2349 O O . GLU A 1 303 ? -31.677 -14.077 16.516 1.00 75.12 303 GLU A O 1
ATOM 2354 N N . SER A 1 304 ? -30.007 -14.403 17.974 1.00 67.06 304 SER A N 1
ATOM 2355 C CA . SER A 1 304 ? -29.859 -12.988 18.344 1.00 67.06 304 SER A CA 1
ATOM 2356 C C . SER A 1 304 ? -29.432 -12.125 17.150 1.00 67.06 304 SER A C 1
ATOM 2358 O O . SER A 1 304 ? -30.029 -11.085 16.879 1.00 67.06 304 SER A O 1
ATOM 2360 N N . THR A 1 305 ? -28.456 -12.591 16.365 1.00 71.12 305 THR A N 1
ATOM 2361 C CA . THR A 1 305 ? -27.986 -11.873 15.174 1.00 71.12 305 THR A CA 1
ATOM 2362 C C . THR A 1 305 ? -29.032 -11.866 14.063 1.00 71.12 305 THR A C 1
ATOM 2364 O O . THR A 1 305 ? -29.223 -10.840 13.418 1.00 71.12 305 THR A O 1
ATOM 2367 N N . LYS A 1 306 ? -29.766 -12.970 13.873 1.00 72.81 306 LYS A N 1
ATOM 2368 C CA . LYS A 1 306 ? -30.891 -13.012 12.923 1.00 72.81 306 LYS A CA 1
ATOM 2369 C C . LYS A 1 306 ? -31.981 -12.007 13.301 1.00 72.81 306 LYS A C 1
ATOM 2371 O O . LYS A 1 306 ? -32.491 -11.313 12.429 1.00 72.81 306 LYS A O 1
ATOM 2376 N N . THR A 1 307 ? -32.286 -11.892 14.595 1.00 74.94 307 THR A N 1
ATOM 2377 C CA . THR A 1 307 ? -33.287 -10.948 15.117 1.00 74.94 307 THR A CA 1
ATOM 2378 C C . THR A 1 307 ? -32.850 -9.496 14.931 1.00 74.94 307 THR A C 1
ATOM 2380 O O . THR A 1 307 ? -33.636 -8.683 14.455 1.00 74.94 307 THR A O 1
ATOM 2383 N N . ALA A 1 308 ? -31.592 -9.168 15.244 1.00 69.31 308 ALA A N 1
ATOM 2384 C CA . ALA A 1 308 ? -31.051 -7.823 15.033 1.00 69.31 308 ALA A CA 1
ATOM 2385 C C . ALA A 1 308 ? -31.121 -7.415 13.553 1.00 69.31 308 ALA A C 1
ATOM 2387 O O . ALA A 1 308 ? -31.635 -6.354 13.220 1.00 69.31 308 ALA A O 1
ATOM 2388 N N . ILE A 1 309 ? -30.720 -8.317 12.655 1.00 74.56 309 ILE A N 1
ATOM 2389 C CA . ILE A 1 309 ? -30.755 -8.066 11.213 1.00 74.56 309 ILE A CA 1
ATOM 2390 C C . ILE A 1 309 ? -32.194 -7.936 10.694 1.00 74.56 309 ILE A C 1
ATOM 2392 O O . ILE A 1 309 ? -32.460 -7.096 9.836 1.00 74.56 309 ILE A O 1
ATOM 2396 N N . ALA A 1 310 ? -33.137 -8.729 11.211 1.00 76.94 310 ALA A N 1
ATOM 2397 C CA . ALA A 1 310 ? -34.552 -8.604 10.865 1.00 76.94 310 ALA A CA 1
ATOM 2398 C C . ALA A 1 310 ? -35.140 -7.248 11.299 1.00 76.94 310 ALA A C 1
ATOM 2400 O O . ALA A 1 310 ? -35.930 -6.658 10.554 1.00 76.94 310 ALA A O 1
ATOM 2401 N N . ASN A 1 311 ? -34.727 -6.729 12.459 1.00 75.75 311 ASN A N 1
ATOM 2402 C CA . ASN A 1 311 ? -35.133 -5.407 12.938 1.00 75.75 311 ASN A CA 1
ATOM 2403 C C . ASN A 1 311 ? -34.574 -4.293 12.041 1.00 75.75 311 ASN A C 1
ATOM 2405 O O . ASN A 1 311 ? -35.354 -3.485 11.537 1.00 75.75 311 ASN A O 1
ATOM 2409 N N . ASP A 1 312 ? -33.272 -4.318 11.743 1.00 75.38 312 ASP A N 1
ATOM 2410 C CA . ASP A 1 312 ? -32.628 -3.333 10.861 1.00 75.38 312 ASP A CA 1
ATOM 2411 C C . ASP A 1 312 ? -33.269 -3.333 9.463 1.00 75.38 312 ASP A C 1
ATOM 2413 O O . ASP A 1 312 ? -33.540 -2.290 8.862 1.00 75.38 312 ASP A O 1
ATOM 2417 N N . CYS A 1 313 ? -33.586 -4.521 8.944 1.00 79.69 313 CYS A N 1
ATOM 2418 C CA . CYS A 1 313 ? -34.283 -4.665 7.671 1.00 79.69 313 CYS A CA 1
ATOM 2419 C C . CYS A 1 313 ? -35.705 -4.089 7.701 1.00 79.69 313 CYS A C 1
ATOM 2421 O O . CYS A 1 313 ? -36.154 -3.511 6.709 1.00 79.69 313 CYS A O 1
ATOM 2423 N N . SER A 1 314 ? -36.412 -4.238 8.821 1.00 82.81 314 SER A N 1
ATOM 2424 C CA . SER A 1 314 ? -37.759 -3.689 8.998 1.00 82.81 314 SER A CA 1
ATOM 2425 C C . SER A 1 314 ? -37.737 -2.159 9.016 1.00 82.81 314 SER A C 1
ATOM 2427 O O . SER A 1 314 ? -38.568 -1.527 8.363 1.00 82.81 314 SER A O 1
ATOM 2429 N N . GLU A 1 315 ? -36.754 -1.553 9.684 1.00 79.19 315 GLU A N 1
ATOM 2430 C CA . GLU A 1 315 ? -36.562 -0.097 9.688 1.00 79.19 315 GLU A CA 1
ATOM 2431 C C . GLU A 1 315 ? -36.254 0.446 8.288 1.00 79.19 315 GLU A C 1
ATOM 2433 O O . GLU A 1 315 ? -36.876 1.415 7.842 1.00 79.19 315 GLU A O 1
ATOM 2438 N N . LEU A 1 316 ? -35.362 -0.218 7.547 1.00 78.88 316 LEU A N 1
ATOM 2439 C CA . LEU A 1 316 ? -35.010 0.180 6.181 1.00 78.88 316 LEU A CA 1
ATOM 2440 C C . LEU A 1 316 ? -36.191 0.066 5.210 1.00 78.88 316 LEU A C 1
ATOM 2442 O O . LEU A 1 316 ? -36.337 0.905 4.319 1.00 78.88 316 LEU A O 1
ATOM 2446 N N . ILE A 1 317 ? -37.063 -0.929 5.384 1.00 85.75 317 ILE A N 1
ATOM 2447 C CA . ILE A 1 317 ? -38.290 -1.048 4.587 1.00 85.75 317 ILE A CA 1
ATOM 2448 C C . ILE A 1 317 ? -39.288 0.053 4.922 1.00 85.75 317 ILE A C 1
ATOM 2450 O O . ILE A 1 317 ? -39.882 0.607 3.999 1.00 85.75 317 ILE A O 1
ATOM 2454 N N . ASN A 1 318 ? -39.453 0.404 6.198 1.00 86.19 318 ASN A N 1
ATOM 2455 C CA . ASN A 1 318 ? -40.327 1.509 6.593 1.00 86.19 318 ASN A CA 1
ATOM 2456 C C . ASN A 1 318 ? -39.841 2.835 5.987 1.00 86.19 318 ASN A C 1
ATOM 2458 O O . ASN A 1 318 ? -40.642 3.604 5.453 1.00 86.19 318 ASN A O 1
ATOM 2462 N N . LEU A 1 319 ? -38.524 3.066 5.979 1.00 80.06 319 LEU A N 1
ATOM 2463 C CA . LEU A 1 319 ? -37.925 4.235 5.335 1.00 80.06 319 LEU A CA 1
ATOM 2464 C C . LEU A 1 319 ? -38.136 4.220 3.812 1.00 80.06 319 LEU A C 1
ATOM 2466 O O . LEU A 1 319 ? -38.514 5.233 3.223 1.00 80.06 319 LEU A O 1
ATOM 2470 N N . ALA A 1 320 ? -37.933 3.069 3.163 1.00 79.69 320 ALA A N 1
ATOM 2471 C CA . ALA A 1 320 ? -38.167 2.919 1.728 1.00 79.69 320 ALA A CA 1
ATOM 2472 C C . ALA A 1 320 ? -39.647 3.128 1.357 1.00 79.69 320 ALA A C 1
ATOM 2474 O O . ALA A 1 320 ? -39.943 3.724 0.322 1.00 79.69 320 ALA A O 1
ATOM 2475 N N . GLU A 1 321 ? -40.578 2.682 2.202 1.00 89.88 321 GLU A N 1
ATOM 2476 C CA . GLU A 1 321 ? -42.016 2.890 2.032 1.00 89.88 321 GLU A CA 1
ATOM 2477 C C . GLU A 1 321 ? -42.399 4.363 2.170 1.00 89.88 321 GLU A C 1
ATOM 2479 O O . GLU A 1 321 ? -43.142 4.881 1.335 1.00 89.88 321 GLU A O 1
ATOM 2484 N N . GLN A 1 322 ? -41.846 5.060 3.165 1.00 87.44 322 GLN A N 1
ATOM 2485 C CA . GLN A 1 322 ? -42.037 6.499 3.321 1.00 87.44 322 GLN A CA 1
ATOM 2486 C C . GLN A 1 322 ? -41.547 7.257 2.078 1.00 87.44 322 GLN A C 1
ATOM 2488 O O . GLN A 1 322 ? -42.306 8.021 1.486 1.00 87.44 322 GLN A O 1
ATOM 2493 N N . LEU A 1 323 ? -40.339 6.958 1.591 1.00 78.81 323 LEU A N 1
ATOM 2494 C CA . LEU A 1 323 ? -39.788 7.570 0.376 1.00 78.81 323 LEU A CA 1
ATOM 2495 C C . LEU A 1 323 ? -40.601 7.233 -0.888 1.00 78.81 323 LEU A C 1
ATOM 2497 O O . LEU A 1 323 ? -40.789 8.081 -1.767 1.00 78.81 323 LEU A O 1
ATOM 2501 N N . ALA A 1 324 ? -41.112 6.006 -0.999 1.00 85.44 324 ALA A N 1
ATOM 2502 C CA . ALA A 1 324 ? -41.982 5.597 -2.102 1.00 85.44 324 ALA A CA 1
ATOM 2503 C C . ALA A 1 324 ? -43.352 6.300 -2.060 1.00 85.44 324 ALA A C 1
ATOM 2505 O O . ALA A 1 324 ? -43.955 6.565 -3.104 1.00 85.44 324 ALA A O 1
ATOM 2506 N N . ASN A 1 325 ? -43.853 6.619 -0.867 1.00 88.00 325 ASN A N 1
ATOM 2507 C CA . ASN A 1 325 ? -45.085 7.378 -0.692 1.00 88.00 325 ASN A CA 1
ATOM 2508 C C . ASN A 1 325 ? -44.881 8.854 -1.031 1.00 88.00 325 ASN A C 1
ATOM 2510 O O . ASN A 1 325 ? -45.648 9.377 -1.843 1.00 88.00 325 ASN A O 1
ATOM 2514 N N . ASP A 1 326 ? -43.816 9.462 -0.509 1.00 83.06 326 ASP A N 1
ATOM 2515 C CA . ASP A 1 326 ? -43.466 10.871 -0.710 1.00 83.06 326 ASP A CA 1
ATOM 2516 C C . ASP A 1 326 ? -43.119 11.193 -2.170 1.00 83.06 326 ASP A C 1
ATOM 2518 O O . ASP A 1 326 ? -43.403 12.285 -2.655 1.00 83.06 326 ASP A O 1
ATOM 2522 N N . SER A 1 327 ? -42.529 10.238 -2.896 1.00 83.56 327 SER A N 1
ATOM 2523 C CA . SER A 1 327 ? -42.228 10.389 -4.328 1.00 83.56 327 SER A CA 1
ATOM 2524 C C . SER A 1 327 ? -43.441 10.198 -5.241 1.00 83.56 327 SER A C 1
ATOM 2526 O O . SER A 1 327 ? -43.346 10.458 -6.436 1.00 83.56 327 SER A O 1
ATOM 2528 N N . GLY A 1 328 ? -44.563 9.677 -4.732 1.00 87.56 328 GLY A N 1
ATOM 2529 C CA . GLY A 1 328 ? -45.729 9.342 -5.554 1.00 87.56 328 GLY A CA 1
ATOM 2530 C C . GLY A 1 328 ? -45.486 8.248 -6.607 1.00 87.56 328 GLY A C 1
ATOM 2531 O O . GLY A 1 328 ? -46.391 7.959 -7.387 1.00 87.56 328 GLY A O 1
ATOM 2532 N N . SER A 1 329 ? -44.305 7.617 -6.640 1.00 85.88 329 SER A N 1
ATOM 2533 C CA . SER A 1 329 ? -43.892 6.711 -7.715 1.00 85.88 329 SER A CA 1
ATOM 2534 C C . SER A 1 329 ? -44.543 5.323 -7.583 1.00 85.88 329 SER A C 1
ATOM 2536 O O . SER A 1 329 ? -44.228 4.575 -6.648 1.00 85.88 329 SER A O 1
ATOM 2538 N N . PRO A 1 330 ? -45.389 4.893 -8.542 1.00 82.94 330 PRO A N 1
ATOM 2539 C CA . PRO A 1 330 ? -45.992 3.556 -8.522 1.00 82.94 330 PRO A CA 1
ATOM 2540 C C . PRO A 1 330 ? -44.943 2.439 -8.600 1.00 82.94 330 PRO A C 1
ATOM 2542 O O . PRO A 1 330 ? -45.111 1.363 -8.020 1.00 82.94 330 PRO A O 1
ATOM 2545 N N . ARG A 1 331 ? -43.828 2.708 -9.290 1.00 77.31 331 ARG A N 1
ATOM 2546 C CA . ARG A 1 331 ? -42.709 1.774 -9.445 1.00 77.31 331 ARG A CA 1
ATOM 2547 C C . ARG A 1 331 ? -41.967 1.568 -8.125 1.00 77.31 331 ARG A C 1
ATOM 2549 O O . ARG A 1 331 ? -41.684 0.426 -7.775 1.00 77.31 331 ARG A O 1
ATOM 2556 N N . ALA A 1 332 ? -41.723 2.644 -7.372 1.00 76.25 332 ALA A N 1
ATOM 2557 C CA . ALA A 1 332 ? -41.116 2.564 -6.043 1.00 76.25 332 ALA A CA 1
ATOM 2558 C C . ALA A 1 332 ? -41.999 1.762 -5.073 1.00 76.25 332 ALA A C 1
ATOM 2560 O O . ALA A 1 332 ? -41.512 0.853 -4.405 1.00 76.25 332 ALA A O 1
ATOM 2561 N N . ARG A 1 333 ? -43.316 2.016 -5.065 1.00 88.38 333 ARG A N 1
ATOM 2562 C CA . ARG A 1 333 ? -44.275 1.273 -4.224 1.00 88.38 333 ARG A CA 1
ATOM 2563 C C . ARG A 1 333 ? -44.331 -0.215 -4.570 1.00 88.38 333 ARG A C 1
ATOM 2565 O O . ARG A 1 333 ? -44.353 -1.054 -3.673 1.00 88.38 333 ARG A O 1
ATOM 2572 N N . THR A 1 334 ? -44.300 -0.548 -5.862 1.00 86.88 334 THR A N 1
ATOM 2573 C CA . THR A 1 334 ? -44.256 -1.946 -6.324 1.00 86.88 334 THR A CA 1
ATOM 2574 C C . THR A 1 334 ? -42.986 -2.644 -5.836 1.00 86.88 334 THR A C 1
ATOM 2576 O O . THR A 1 334 ? -43.053 -3.756 -5.321 1.00 86.88 334 THR A O 1
ATOM 2579 N N . ALA A 1 335 ? -41.832 -1.981 -5.921 1.00 77.94 335 ALA A N 1
ATOM 2580 C CA . ALA A 1 335 ? -40.567 -2.568 -5.492 1.00 77.94 335 ALA A CA 1
ATOM 2581 C C . ALA A 1 335 ? -40.465 -2.746 -3.964 1.00 77.94 335 ALA A C 1
ATOM 2583 O O . ALA A 1 335 ? -39.968 -3.772 -3.500 1.00 77.94 335 ALA A O 1
ATOM 2584 N N . VAL A 1 336 ? -40.998 -1.804 -3.175 1.00 86.44 336 VAL A N 1
ATOM 2585 C CA . VAL A 1 336 ? -41.132 -1.958 -1.714 1.00 86.44 336 VAL A CA 1
ATOM 2586 C C . VAL A 1 336 ? -42.054 -3.133 -1.369 1.00 86.44 336 VAL A C 1
ATOM 2588 O O . VAL A 1 336 ? -41.743 -3.914 -0.471 1.00 86.44 336 VAL A O 1
ATOM 2591 N N . SER A 1 337 ? -43.159 -3.311 -2.104 1.00 89.00 337 SER A N 1
ATOM 2592 C CA . SER A 1 337 ? -44.063 -4.454 -1.914 1.00 89.00 337 SER A CA 1
ATOM 2593 C C . SER A 1 337 ? -43.376 -5.796 -2.186 1.00 89.00 337 SER A C 1
ATOM 2595 O O . SER A 1 337 ? -43.580 -6.738 -1.425 1.00 89.00 337 SER A O 1
ATOM 2597 N N . GLU A 1 338 ? -42.535 -5.888 -3.219 1.00 82.06 338 GLU A N 1
ATOM 2598 C CA . GLU A 1 338 ? -41.757 -7.101 -3.502 1.00 82.06 338 GLU A CA 1
ATOM 2599 C C . GLU A 1 338 ? -40.695 -7.382 -2.427 1.00 82.06 338 GLU A C 1
ATOM 2601 O O . GLU A 1 338 ? -40.531 -8.531 -2.023 1.00 82.06 338 GLU A O 1
ATOM 2606 N N . LEU A 1 339 ? -40.024 -6.356 -1.887 1.00 78.56 339 LEU A N 1
ATOM 2607 C CA . LEU A 1 339 ? -39.097 -6.539 -0.761 1.00 78.56 339 LEU A CA 1
ATOM 2608 C C . LEU A 1 339 ? -39.797 -7.055 0.499 1.00 78.56 339 LEU A C 1
ATOM 2610 O O . LEU A 1 339 ? -39.265 -7.944 1.159 1.00 78.56 339 LEU A O 1
ATOM 2614 N N . LYS A 1 340 ? -40.998 -6.552 0.809 1.00 85.94 340 LYS A N 1
ATOM 2615 C CA . LYS A 1 340 ? -41.793 -7.031 1.952 1.00 85.94 340 LYS A CA 1
ATOM 2616 C C . LYS A 1 340 ? -42.146 -8.517 1.859 1.00 85.94 340 LYS A C 1
ATOM 2618 O O . LYS A 1 340 ? -42.344 -9.135 2.892 1.00 85.94 340 LYS A O 1
ATOM 2623 N N . LYS A 1 341 ? -42.218 -9.093 0.652 1.00 84.81 341 LYS A N 1
ATOM 2624 C CA . LYS A 1 341 ? -42.457 -10.535 0.448 1.00 84.81 341 LYS A CA 1
ATOM 2625 C C . LYS A 1 341 ? -41.201 -11.393 0.650 1.00 84.81 341 LYS A C 1
ATOM 2627 O O . LYS A 1 341 ? -41.314 -12.614 0.709 1.00 84.81 341 LYS A O 1
ATOM 2632 N N . LEU A 1 342 ? -40.008 -10.789 0.641 1.00 72.56 342 LEU A N 1
ATOM 2633 C CA . LEU A 1 342 ? -38.734 -11.508 0.759 1.00 72.56 342 LEU A CA 1
ATOM 2634 C C . LEU A 1 342 ? -38.284 -11.719 2.210 1.00 72.56 342 LEU A C 1
ATOM 2636 O O . LEU A 1 342 ? -37.495 -12.651 2.436 1.00 72.56 342 LEU A O 1
ATOM 2640 N N . LEU A 1 343 ? -38.776 -10.869 3.117 1.00 71.19 343 LEU A N 1
ATOM 2641 C CA . LEU A 1 343 ? -38.706 -11.000 4.575 1.00 71.19 343 LEU A CA 1
ATOM 2642 C C . LEU A 1 343 ? -39.727 -12.010 5.095 1.00 71.19 343 LEU A C 1
ATOM 2644 O O . LEU A 1 343 ? -39.336 -12.801 5.977 1.00 71.19 343 LEU A O 1
#